Protein 7SUO (pdb70)

Sequence (293 aa):
MEKPSPLLVGREFVRQYYTLLNQAPDMMLHRRFYGKNSSYVHHGGLDSNGKPADAVYGQKEIHRKVMSQNFTNCHTKIRHVDAHATLNDGVVVQVMGLLSNNNQALRRFMQTFVLAPEGSVANKFYVHNDIFRYQDEVFVMEKPSPLLVGREFVRQYYTLLNQAPDMLHRFYGKNSSYVHHGGLDSNGKPADDAVYGQKEIHRKVMSQNFTNNCHTKIRRHHVDAHATLNDGVVVQVMGLLSSNNNQALRRFMQTFVLAPEGSVANKFYVHNDIFRYQDEVFPRITFGGPSAPRRITFGGPSD

Foldseek 3Di:
DDADAQVVLQVVCVVVQVVCLQPPLLCNLVQAAQQAKDDAWDQDDPGATDGIDGGSVVVSVVSVVVVAYNKDWDWDDWDWHQDPQRKIKIWTWTWIDGPPDDTFTKIKIWIWHAPPPDPPDTGTRYIDMHGCVSPD/DDDADAFVVVFVVCVVVQVVCLQPPLLCNLVQAAQQAKADAWDADDVGATDGIDGGSVVVSVVSVVVPAYNKDKAWDDKDWHADPPRKIKMKTWTWIDGPPDDTFTKIKIWIWDAPPPDPNDIGTRYIDMHTPVRPD/DDDDDDDPD/DDDDDDDDPPD

InterPro domains:
  IPR000504 RNA recognition motif domain [PF00076] (342-396)
  IPR000504 RNA recognition motif domain [PS50102] (340-415)
  IPR000504 RNA recognition motif domain [SM00360] (341-411)
  IPR002075 Nuclear transport factor 2 domain [PF02136] (11-133)
  IPR012677 Nucleotide-binding alpha-beta plait domain superfamily [G3DSA:3.30.70.330] (318-453)
  IPR018222 Nuclear transport factor 2, eukaryote [PS50177] (11-133)
  IPR018222 Nuclear transport factor 2, eukaryote [cd00780] (7-135)
  IPR032710 NTF2-like domain superfamily [SSF54427] (4-133)
  IPR034374 G3BP1, RNA recognition motif [cd12463] (337-416)
  IPR035979 RNA-binding domain superfamily [SSF54928] (336-443)
  IPR039539 Ras GTPase-activating protein-binding protein [PTHR10693] (8-444)

Solvent-accessible surface area: 13602 Å² total

Radius of gyration: 18.54 Å; Cα contacts (8 Å, |Δi|>4): 681; chains: 4; bounding box: 50×45×49 Å

Structure (mmCIF, N/CA/C/O backbone):
data_7SUO
#
_entry.id   7SUO
#
_cell.length_a   42.704
_cell.length_b   51.140
_cell.length_c   153.088
_cell.angle_alpha   90.00
_cell.angle_beta   90.00
_cell.angle_gamma   90.00
#
_symmetry.space_group_name_H-M   'P 21 21 21'
#
loop_
_entity.id
_entity.type
_entity.pdbx_description
1 polymer 'Ras GTPase-activating protein-binding protein 1'
2 polymer Nucleoprotein
3 water water
#
loop_
_atom_site.group_PDB
_atom_site.id
_atom_site.type_symbol
_atom_site.label_atom_id
_atom_site.label_alt_id
_atom_site.label_comp_id
_atom_site.label_asym_id
_atom_site.label_entity_id
_atom_site.label_seq_id
_atom_site.pdbx_PDB_ins_code
_atom_site.Cartn_x
_atom_site.Cartn_y
_atom_site.Cartn_z
_atom_site.occupancy
_atom_site.B_iso_or_equiv
_atom_site.auth_seq_id
_atom_site.auth_comp_id
_atom_site.auth_asym_id
_atom_site.auth_atom_id
_atom_site.pdbx_PDB_model_num
ATOM 1 N N . MET A 1 2 ? 6.031 -9.198 -6.708 1.00 96.21 3 MET A N 1
ATOM 2 C CA . MET A 1 2 ? 5.708 -10.569 -7.090 1.00 99.29 3 MET A CA 1
ATOM 3 C C . MET A 1 2 ? 5.745 -10.737 -8.608 1.00 99.04 3 MET A C 1
ATOM 4 O O . MET A 1 2 ? 6.795 -11.016 -9.189 1.00 97.34 3 MET A O 1
ATOM 6 N N . GLU A 1 3 ? 4.591 -10.572 -9.243 1.00 98.09 4 GLU A N 1
ATOM 7 C CA . GLU A 1 3 ? 4.461 -10.631 -10.693 1.00 96.17 4 GLU A CA 1
ATOM 8 C C . GLU A 1 3 ? 3.907 -9.297 -11.196 1.00 86.42 4 GLU A C 1
ATOM 9 O O . GLU A 1 3 ? 3.899 -8.291 -10.479 1.00 79.78 4 GLU A O 1
ATOM 11 N N . LYS A 1 4 ? 3.443 -9.295 -12.438 1.00 72.36 5 LYS A N 1
ATOM 12 C CA . LYS A 1 4 ? 2.876 -8.079 -13.010 1.00 75.04 5 LYS A CA 1
ATOM 13 C C . LYS A 1 4 ? 1.432 -7.921 -12.541 1.00 58.73 5 LY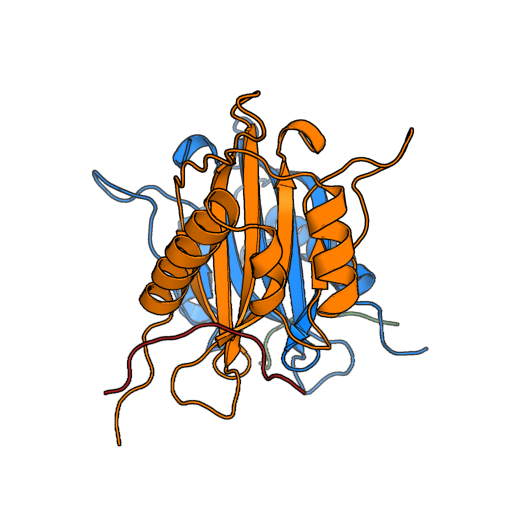S A C 1
ATOM 14 O O . LYS A 1 4 ? 0.649 -8.873 -12.635 1.00 56.77 5 LYS A O 1
ATOM 20 N N . PRO A 1 5 ? 1.050 -6.756 -12.024 1.00 57.50 6 PRO A N 1
ATOM 21 C CA . PRO A 1 5 ? -0.297 -6.606 -11.461 1.00 51.13 6 PRO A CA 1
ATOM 22 C C . PRO A 1 5 ? -1.379 -6.653 -12.528 1.00 46.50 6 PRO A C 1
ATOM 23 O O . PRO A 1 5 ? -1.197 -6.202 -13.662 1.00 48.88 6 PRO A O 1
ATOM 27 N N . SER A 1 6 ? -2.522 -7.204 -12.138 1.00 40.62 7 SER A N 1
ATOM 28 C CA . SER A 1 6 ? -3.664 -7.265 -13.030 1.00 38.49 7 SER A CA 1
ATOM 29 C C . SER A 1 6 ? -4.171 -5.858 -13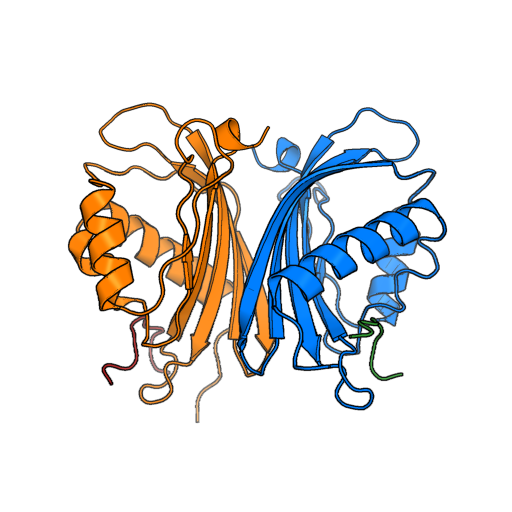.342 1.00 39.66 7 SER A C 1
ATOM 30 O O . SER A 1 6 ? -4.042 -4.945 -12.519 1.00 34.07 7 SER A O 1
ATOM 33 N N . PRO A 1 7 ? -4.746 -5.654 -14.528 1.00 42.47 8 PRO A N 1
ATOM 34 C CA . PRO A 1 7 ? -5.393 -4.364 -14.810 1.00 31.37 8 PRO A CA 1
ATOM 35 C C . PRO A 1 7 ? -6.447 -3.990 -13.782 1.00 31.26 8 PRO A C 1
ATOM 36 O O . PRO A 1 7 ? -6.614 -2.800 -13.477 1.00 27.60 8 PRO A O 1
ATOM 40 N N . LEU A 1 8 ? -7.154 -4.974 -13.220 1.00 29.72 9 LEU A N 1
ATOM 41 C CA . LEU A 1 8 ? -8.182 -4.662 -12.232 1.00 34.98 9 LEU A CA 1
ATOM 42 C C . LEU A 1 8 ? -7.565 -4.145 -10.941 1.00 29.75 9 LEU A C 1
ATOM 43 O O . LEU A 1 8 ? -8.075 -3.192 -10.341 1.00 32.08 9 LEU A O 1
ATOM 48 N N . LEU A 1 9 ? -6.470 -4.763 -10.495 1.00 30.61 10 LEU A N 1
ATOM 49 C CA . LEU A 1 9 ? -5.775 -4.278 -9.308 1.00 31.25 10 LEU A CA 1
ATOM 50 C C . LEU A 1 9 ? -5.293 -2.844 -9.503 1.00 31.37 10 LEU A C 1
ATOM 51 O O . LEU A 1 9 ? -5.480 -1.986 -8.628 1.00 34.41 10 LEU A O 1
ATOM 56 N N . VAL A 1 10 ? -4.679 -2.566 -10.658 1.00 30.15 11 VAL A N 1
ATOM 57 C CA . VAL A 1 10 ? -4.207 -1.216 -10.957 1.00 29.36 11 VAL A CA 1
ATOM 58 C C . VAL A 1 10 ? -5.367 -0.231 -10.941 1.00 28.71 11 VAL A C 1
ATOM 59 O O . VAL A 1 10 ? -5.284 0.844 -10.333 1.00 32.12 11 VAL A O 1
ATOM 63 N N . GLY A 1 11 ? -6.473 -0.591 -11.597 1.00 25.56 12 GLY A N 1
ATOM 64 C CA . GLY A 1 11 ? -7.608 0.312 -11.658 1.00 25.91 12 GLY A CA 1
ATOM 65 C C . GLY A 1 11 ? -8.223 0.585 -10.298 1.00 26.80 12 GLY A C 1
ATOM 66 O O . GLY A 1 11 ? -8.548 1.729 -9.974 1.00 24.80 12 GLY A O 1
ATOM 67 N N . ARG A 1 12 ? -8.390 -0.460 -9.483 1.00 24.68 13 ARG A N 1
ATOM 68 C CA . ARG A 1 12 ? -8.995 -0.281 -8.164 1.00 32.01 13 ARG A CA 1
ATOM 69 C C . ARG A 1 12 ? -8.104 0.570 -7.266 1.00 29.90 13 ARG A C 1
ATOM 70 O O . ARG A 1 12 ? -8.578 1.506 -6.601 1.00 27.13 13 ARG A O 1
ATOM 78 N N . GLU A 1 13 ? -6.802 0.265 -7.243 1.00 31.80 14 GLU A N 1
ATOM 79 C CA . GLU A 1 13 ? -5.880 1.061 -6.444 1.00 32.69 14 GLU A CA 1
ATOM 80 C C . GLU A 1 13 ? -5.860 2.509 -6.914 1.00 33.85 14 GLU A C 1
ATOM 81 O O . GLU A 1 13 ? -5.805 3.439 -6.093 1.00 32.51 14 GLU A O 1
ATOM 87 N N . PHE A 1 14 ? -5.940 2.725 -8.231 1.00 29.11 15 PHE A N 1
ATOM 88 C CA . PHE A 1 14 ? -5.967 4.093 -8.725 1.00 28.35 15 PHE A CA 1
ATOM 89 C C . PHE A 1 14 ? -7.233 4.814 -8.292 1.00 26.35 15 PHE A C 1
ATOM 90 O O . PHE A 1 14 ? -7.179 5.986 -7.921 1.00 25.58 15 PHE A O 1
ATOM 98 N N . VAL A 1 15 ? -8.387 4.158 -8.396 1.00 25.59 16 VAL A N 1
ATOM 99 C CA . VAL A 1 15 ? -9.630 4.822 -8.021 1.00 25.62 16 VAL A CA 1
ATOM 100 C C . VAL A 1 15 ? -9.568 5.244 -6.562 1.00 26.49 16 VAL A C 1
ATOM 101 O O . VAL A 1 15 ? -9.902 6.388 -6.208 1.00 25.47 16 VAL A O 1
ATOM 105 N N . ARG A 1 16 ? -9.083 4.344 -5.700 1.00 27.34 17 ARG A N 1
ATOM 106 C CA . ARG A 1 16 ? -8.958 4.686 -4.288 1.00 25.41 17 ARG A CA 1
ATOM 107 C C . ARG A 1 16 ? -8.040 5.892 -4.094 1.00 35.18 17 ARG A C 1
ATOM 108 O O . ARG A 1 16 ? -8.430 6.884 -3.462 1.00 32.35 17 ARG A O 1
ATOM 116 N N . GLN A 1 17 ? -6.826 5.840 -4.657 1.00 29.76 18 GLN A N 1
ATOM 117 C CA . GLN A 1 17 ? -5.878 6.936 -4.447 1.00 27.17 18 GLN A CA 1
ATOM 118 C C . GLN A 1 17 ? -6.394 8.242 -5.037 1.00 25.38 18 GLN A C 1
ATOM 119 O O . GLN A 1 17 ? -6.265 9.309 -4.423 1.00 26.26 18 GLN A O 1
ATOM 125 N N . TYR A 1 18 ? -7.007 8.171 -6.220 1.00 24.27 19 TYR A N 1
ATOM 126 C CA . TYR A 1 18 ? -7.451 9.366 -6.923 1.00 25.84 19 TYR A CA 1
ATOM 127 C C . TYR A 1 18 ? -8.548 10.080 -6.150 1.00 25.49 19 TYR A C 1
ATOM 128 O O . TYR A 1 18 ? -8.457 11.288 -5.898 1.00 33.44 19 TYR A O 1
ATOM 137 N N . TYR A 1 19 ? -9.597 9.359 -5.757 1.00 23.75 20 TYR A N 1
ATOM 138 C CA . TYR A 1 19 ? -10.676 10.070 -5.081 1.00 28.39 20 TYR A CA 1
ATOM 139 C C . TYR A 1 19 ? -10.316 10.427 -3.645 1.00 27.53 20 TYR A C 1
ATOM 140 O O . TYR A 1 19 ? -10.780 11.462 -3.140 1.00 31.73 20 TYR A O 1
ATOM 149 N N . THR A 1 20 ? -9.453 9.638 -2.991 1.00 25.81 21 THR A N 1
ATOM 150 C CA . THR A 1 20 ? -8.946 10.051 -1.688 1.00 30.12 21 THR A CA 1
ATOM 151 C C . THR A 1 20 ? -8.187 11.367 -1.794 1.00 30.91 21 THR A C 1
ATOM 152 O O . THR A 1 20 ? -8.379 12.269 -0.970 1.00 34.48 21 THR A O 1
ATOM 156 N N . LEU A 1 21 ? -7.337 11.509 -2.814 1.00 28.41 22 LEU A N 1
ATOM 157 C CA . LEU A 1 21 ? -6.582 12.750 -2.955 1.00 34.83 22 LEU A CA 1
ATOM 158 C C . LEU A 1 21 ? -7.490 13.905 -3.356 1.00 31.13 22 LEU A C 1
ATOM 159 O O . LEU A 1 21 ? -7.289 15.042 -2.915 1.00 30.66 22 LEU A O 1
ATOM 164 N N . LEU A 1 22 ? -8.490 13.636 -4.196 1.00 30.54 23 LEU A N 1
ATOM 165 C CA . LEU A 1 22 ? -9.446 14.678 -4.544 1.00 31.30 23 LEU A CA 1
ATOM 166 C C . LEU A 1 22 ? -10.168 15.192 -3.307 1.00 35.06 23 LEU A C 1
ATOM 167 O O . LEU A 1 22 ? -10.466 16.389 -3.211 1.00 32.66 23 LEU A O 1
ATOM 172 N N . ASN A 1 23 ? -10.442 14.308 -2.345 1.00 32.71 24 ASN A N 1
ATOM 173 C CA . ASN A 1 23 ? -11.029 14.763 -1.089 1.00 30.74 24 ASN A CA 1
ATOM 174 C C . ASN A 1 23 ? -10.015 15.536 -0.249 1.00 34.78 24 ASN A C 1
ATOM 175 O O . ASN A 1 23 ? -10.291 16.655 0.193 1.00 38.89 24 ASN A O 1
ATOM 180 N N . GLN A 1 24 ? -8.824 14.969 -0.037 1.00 33.57 25 GLN A N 1
ATOM 181 C CA . GLN A 1 24 ? -7.928 15.503 0.989 1.00 35.09 25 GLN A CA 1
ATOM 182 C C . GLN A 1 24 ? -7.087 16.676 0.496 1.00 36.35 25 GLN A C 1
ATOM 183 O O . GLN A 1 24 ? -6.822 17.608 1.261 1.00 38.75 25 GLN A O 1
ATOM 189 N N . ALA A 1 25 ? -6.632 16.650 -0.754 1.00 41.16 26 ALA A N 1
ATOM 190 C CA . ALA A 1 25 ? -5.738 17.688 -1.272 1.00 41.50 26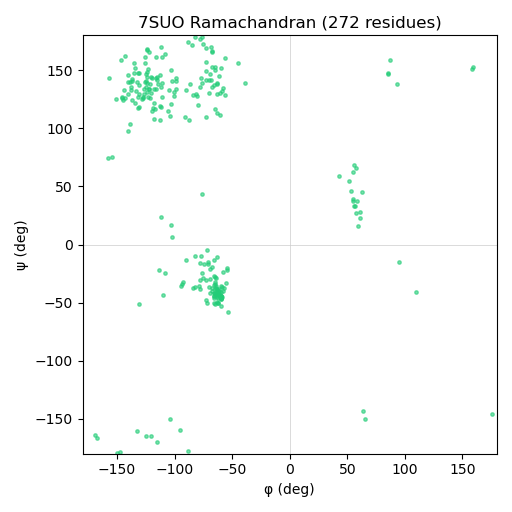 ALA A CA 1
ATOM 191 C C . ALA A 1 25 ? -5.817 17.744 -2.788 1.00 45.89 26 ALA A C 1
ATOM 192 O O . ALA A 1 25 ? -4.901 17.307 -3.496 1.00 39.44 26 ALA A O 1
ATOM 194 N N . PRO A 1 26 ? -6.908 18.301 -3.329 1.00 34.87 27 PRO A N 1
ATOM 195 C CA . PRO A 1 26 ? -6.995 18.469 -4.789 1.00 34.33 27 PRO A CA 1
ATOM 196 C C . PRO A 1 26 ? -5.862 19.300 -5.362 1.00 37.00 27 PRO A C 1
ATOM 197 O O . PRO A 1 26 ? -5.538 19.147 -6.547 1.00 39.42 27 PRO A O 1
ATOM 201 N N . ASP A 1 27 ? -5.236 20.158 -4.549 1.00 38.66 28 ASP A N 1
ATOM 202 C CA . ASP A 1 27 ? -4.074 20.924 -4.988 1.00 41.17 28 ASP A CA 1
ATOM 203 C C . ASP A 1 27 ? -2.915 20.032 -5.410 1.00 43.25 28 ASP A C 1
ATOM 204 O O . ASP A 1 27 ? -2.042 20.484 -6.158 1.00 47.98 28 ASP A O 1
ATOM 209 N N A MET A 1 28 ? -2.886 18.784 -4.939 0.40 46.71 29 MET A N 1
ATOM 210 N N B MET A 1 28 ? -2.880 18.783 -4.957 0.60 46.70 29 MET A N 1
ATOM 211 C CA A MET A 1 28 ? -1.873 17.806 -5.311 0.40 48.80 29 MET A CA 1
ATOM 212 C CA B MET A 1 28 ? -1.845 17.845 -5.365 0.60 48.88 29 MET A CA 1
ATOM 213 C C A MET A 1 28 ? -2.290 16.935 -6.490 0.40 46.01 29 MET A C 1
ATOM 214 C C B MET A 1 28 ? -2.289 16.928 -6.497 0.60 46.18 29 MET A C 1
ATOM 215 O O A MET A 1 28 ? -1.453 16.189 -7.014 0.40 49.03 29 MET A O 1
ATOM 216 O O B MET A 1 28 ? -1.474 16.147 -7.001 0.60 49.13 29 MET A O 1
ATOM 225 N N . LEU A 1 29 ? -3.552 17.019 -6.923 1.00 46.19 30 LEU A N 1
ATOM 226 C CA . LEU A 1 29 ? -4.068 16.086 -7.925 1.00 40.81 30 LEU A CA 1
ATOM 227 C C . LEU A 1 29 ? -3.309 16.181 -9.244 1.00 43.59 30 LEU A C 1
ATOM 228 O O . LEU A 1 29 ? -3.137 15.169 -9.936 1.00 38.64 30 LEU A O 1
ATOM 233 N N . HIS A 1 30 ? -2.817 17.374 -9.589 1.00 48.70 31 HIS A N 1
ATOM 234 C CA . HIS A 1 30 ? -2.031 17.550 -10.806 1.00 46.96 31 HIS A CA 1
ATOM 235 C C . HIS A 1 30 ? -0.841 16.606 -10.875 1.00 46.08 31 HIS A C 1
ATOM 236 O O . HIS A 1 30 ? -0.321 16.363 -11.968 1.00 46.76 31 HIS A O 1
ATOM 243 N N . ARG A 1 31 ? -0.399 16.068 -9.735 1.00 49.42 32 ARG A N 1
ATOM 244 C CA A ARG A 1 31 ? 0.722 15.131 -9.713 0.46 49.78 32 ARG A CA 1
ATOM 245 C CA B ARG A 1 31 ? 0.746 15.169 -9.776 0.54 49.80 32 ARG A CA 1
ATOM 246 C C . ARG A 1 31 ? 0.457 13.902 -10.575 1.00 42.23 32 ARG A C 1
ATOM 247 O O . ARG A 1 31 ? 1.400 13.255 -11.042 1.00 40.53 32 ARG A O 1
ATOM 262 N N . PHE A 1 32 ? -0.817 13.553 -10.781 1.00 38.26 33 PHE A N 1
ATOM 263 C CA . PHE A 1 32 ? -1.142 12.318 -11.490 1.00 33.49 33 PHE A CA 1
ATOM 264 C C . PHE A 1 32 ? -0.823 12.373 -12.981 1.00 34.61 33 PHE A C 1
ATOM 265 O O . PHE A 1 32 ? -0.761 11.320 -13.622 1.00 34.19 33 PHE A O 1
ATOM 273 N N . TYR A 1 33 ? -0.621 13.557 -13.548 1.00 36.55 34 TYR A N 1
ATOM 274 C CA . TYR A 1 33 ? -0.670 13.739 -14.992 1.00 37.26 34 TYR A CA 1
ATOM 275 C C . TYR A 1 33 ? 0.708 14.056 -15.561 1.00 47.88 34 TYR A C 1
ATOM 276 O O . TYR A 1 33 ? 1.673 14.316 -14.835 1.00 43.71 34 TYR A O 1
ATOM 285 N N . GLY A 1 34 ? 0.783 14.024 -16.892 1.00 47.41 35 GLY A N 1
ATOM 286 C CA . GLY A 1 34 ? 2.006 14.315 -17.615 1.00 46.28 35 GLY A CA 1
ATOM 287 C C . GLY A 1 34 ? 1.823 15.422 -18.633 1.00 54.73 35 GLY A C 1
ATOM 288 O O . GLY A 1 34 ? 0.819 16.141 -18.600 1.00 55.51 35 GLY A O 1
ATOM 289 N N . LYS A 1 35 ? 2.782 15.561 -19.554 1.00 57.07 36 LYS A N 1
ATOM 290 C CA . LYS A 1 35 ? 2.758 16.682 -20.490 1.00 54.93 36 LYS A CA 1
ATOM 291 C C . LYS A 1 35 ? 1.674 16.525 -21.552 1.00 53.49 36 LYS A C 1
ATOM 292 O O . LYS A 1 35 ? 1.137 17.529 -22.033 1.00 59.90 36 LYS A O 1
ATOM 294 N N . ASN A 1 36 ? 1.336 15.290 -21.928 1.00 54.01 37 ASN A N 1
ATOM 295 C CA . ASN A 1 36 ? 0.344 15.025 -22.964 1.00 50.46 37 ASN A CA 1
ATOM 296 C C . ASN A 1 36 ? -1.006 14.583 -22.401 1.00 54.84 37 ASN A C 1
ATOM 297 O O . ASN A 1 36 ? -1.827 14.035 -23.144 1.00 59.38 37 ASN A O 1
ATOM 302 N N . SER A 1 37 ? -1.257 14.805 -21.114 1.00 47.73 38 SER A N 1
ATOM 303 C CA . SER A 1 37 ? -2.484 14.322 -20.496 1.00 44.71 38 SER A CA 1
ATOM 304 C C . SER A 1 37 ? -3.668 15.218 -20.841 1.00 53.06 38 SER A C 1
ATOM 305 O O . SER A 1 37 ? -3.573 16.448 -20.799 1.00 59.40 38 SER A O 1
ATOM 308 N N . SER A 1 38 ? -4.790 14.587 -21.179 1.00 43.02 39 SER A N 1
ATOM 309 C CA . SER A 1 38 ? -6.047 15.275 -21.440 1.00 42.99 39 SER A CA 1
ATOM 310 C C . SER A 1 38 ? -6.935 15.213 -20.203 1.00 39.40 39 SER A C 1
ATOM 311 O O . SER A 1 38 ? -6.998 14.184 -19.525 1.00 32.63 39 SER A O 1
ATOM 314 N N . TYR A 1 39 ? -7.632 16.314 -19.925 1.00 41.01 40 TYR A N 1
ATOM 315 C CA . TYR A 1 39 ? -8.455 16.435 -18.727 1.00 42.33 40 TYR A CA 1
ATOM 316 C C . TYR A 1 39 ? -9.721 17.219 -19.035 1.00 43.48 40 TYR A C 1
ATOM 317 O O . TYR A 1 39 ? -9.647 18.346 -19.531 1.00 50.75 40 TYR A O 1
ATOM 326 N N . VAL A 1 40 ? -10.874 16.631 -18.720 1.00 40.13 41 VAL A N 1
ATOM 327 C CA . VAL A 1 40 ? -12.151 17.338 -18.719 1.00 41.02 41 VAL A CA 1
ATOM 328 C C . VAL A 1 40 ? -12.983 16.788 -17.570 1.00 45.83 41 VAL A C 1
ATOM 329 O O . VAL A 1 40 ? -13.067 15.570 -17.395 1.00 47.06 41 VAL A O 1
ATOM 333 N N . HIS A 1 41 ? -13.589 17.680 -16.774 1.00 44.63 42 HIS A N 1
ATOM 334 C CA A HIS A 1 41 ? -14.370 17.292 -15.596 0.60 44.12 42 HIS A CA 1
ATOM 335 C CA B HIS A 1 41 ? -14.376 17.283 -15.606 0.40 44.21 42 HIS A CA 1
ATOM 336 C C . HIS A 1 41 ? -15.739 17.977 -15.662 1.00 50.14 42 HIS A C 1
ATOM 337 O O . HIS A 1 41 ? -16.022 18.914 -14.910 1.00 48.35 42 HIS A O 1
ATOM 350 N N . GLY A 1 42 ? -16.592 17.499 -16.567 1.00 50.83 43 GLY A N 1
ATOM 351 C CA . GLY A 1 42 ? -17.938 18.025 -16.678 1.00 56.82 43 GLY A CA 1
ATOM 352 C C . GLY A 1 42 ? -17.959 19.475 -17.129 1.00 63.61 43 GLY A C 1
ATOM 353 O O . GLY A 1 42 ? -17.084 19.947 -17.863 1.00 75.12 43 GLY A O 1
ATOM 354 N N . GLY A 1 43 ? -18.986 20.192 -16.680 1.00 61.40 44 GLY A N 1
ATOM 355 C CA . GLY A 1 43 ? -19.127 21.597 -16.997 1.00 64.50 44 GLY A CA 1
ATOM 356 C C . GLY A 1 43 ? -19.972 21.856 -18.226 1.00 71.34 44 GLY A C 1
ATOM 357 O O . GLY A 1 43 ? -19.851 21.155 -19.234 1.00 69.35 44 GLY A O 1
ATOM 358 N N . LEU A 1 44 ? -20.835 22.863 -18.150 1.00 72.91 45 LEU A N 1
ATOM 359 C CA . LEU A 1 44 ? -21.686 23.269 -19.260 1.00 86.40 45 LEU A CA 1
ATOM 360 C C . LEU A 1 44 ? -21.240 24.651 -19.718 1.00 91.35 45 LEU A C 1
ATOM 361 O O . LEU A 1 44 ? -21.278 25.606 -18.936 1.00 92.90 45 LEU A O 1
ATOM 366 N N . ASP A 1 45 ? -20.812 24.755 -20.976 1.00 101.78 46 ASP A N 1
ATOM 367 C CA . ASP A 1 45 ? -20.301 26.023 -21.473 1.00 117.05 46 ASP A CA 1
ATOM 368 C C . ASP A 1 45 ? -21.424 27.057 -21.565 1.00 122.80 46 ASP A C 1
ATOM 369 O O . ASP A 1 45 ? -22.615 26.738 -21.492 1.00 124.25 46 ASP A O 1
ATOM 374 N N . SER A 1 46 ? -21.023 28.318 -21.731 1.00 124.25 47 SER A N 1
ATOM 375 C CA . SER A 1 46 ? -21.963 29.432 -21.761 1.00 127.82 47 SER A CA 1
ATOM 376 C C . SER A 1 46 ? -22.966 29.283 -22.898 1.00 132.12 47 SER A C 1
ATOM 377 O O . SER A 1 46 ? -22.599 29.381 -24.074 1.00 141.04 47 SER A O 1
ATOM 378 N N . ASN A 1 47 ? -24.232 29.040 -22.549 1.00 130.35 48 ASN A N 1
ATOM 379 C CA . ASN A 1 47 ? -25.325 28.908 -23.513 1.00 130.70 48 ASN A CA 1
ATOM 380 C C . ASN A 1 47 ? -25.010 27.843 -24.566 1.00 131.28 48 ASN A C 1
ATOM 381 O O . ASN A 1 47 ? -24.915 28.119 -25.764 1.00 139.13 48 ASN A O 1
ATOM 383 N N . GLY A 1 48 ? -24.847 26.607 -24.096 1.00 124.34 49 GLY A N 1
ATOM 384 C CA . GLY A 1 48 ? -24.559 25.521 -25.010 1.00 123.84 49 GLY A CA 1
ATOM 385 C C . GLY A 1 48 ? -24.286 24.167 -24.383 1.00 124.05 49 GLY A C 1
ATOM 386 O O . GLY A 1 48 ? -24.859 23.815 -23.347 1.00 111.00 49 GLY A O 1
ATOM 387 N N . LYS A 1 49 ? -23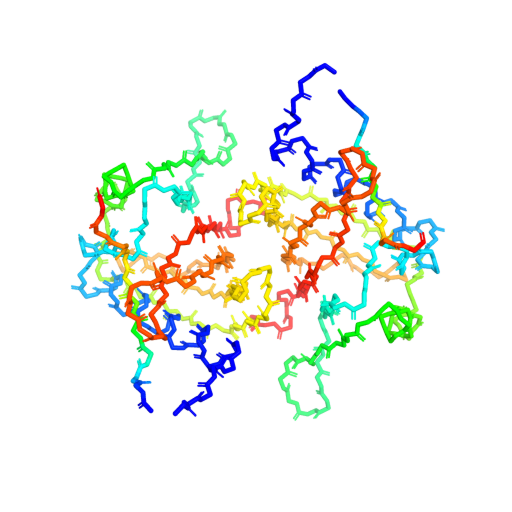.389 23.408 -25.021 1.00 119.48 50 LYS A N 1
ATOM 388 C CA . LYS A 1 49 ? -23.095 22.002 -24.761 1.00 107.79 50 LYS A CA 1
ATOM 389 C C . LYS A 1 49 ? -22.134 21.824 -23.586 1.00 105.58 50 LYS A C 1
ATOM 390 O O . LYS A 1 49 ? -21.707 22.819 -22.985 1.00 101.33 50 LYS A O 1
ATOM 392 N N . PRO A 1 50 ? -21.799 20.587 -23.203 1.00 100.80 51 PRO A N 1
ATOM 393 C CA . PRO A 1 50 ? -20.724 20.386 -22.222 1.00 106.61 51 PRO A CA 1
ATOM 394 C C . PRO A 1 50 ? -19.409 21.022 -22.659 1.00 106.60 51 PRO A C 1
ATOM 395 O O . PRO A 1 50 ? -19.176 21.298 -23.838 1.00 103.26 51 PRO A O 1
ATOM 399 N N . ALA A 1 51 ? -18.533 21.238 -21.677 1.00 94.97 52 ALA A N 1
ATOM 400 C CA . ALA A 1 51 ? -17.314 22.014 -21.867 1.00 94.74 52 ALA A CA 1
ATOM 401 C C . ALA A 1 51 ? -16.236 21.190 -22.573 1.00 93.34 52 ALA A C 1
ATOM 402 O O . ALA A 1 51 ? -16.404 20.001 -22.859 1.00 91.79 52 ALA A O 1
ATOM 404 N N . ASP A 1 52 ? -15.102 21.836 -22.849 1.00 92.51 53 ASP A N 1
ATOM 405 C CA . ASP A 1 52 ? -13.999 21.220 -23.575 1.00 94.95 53 ASP A CA 1
ATOM 406 C C . ASP A 1 52 ? -12.976 20.665 -22.579 1.00 82.45 53 ASP A C 1
ATOM 407 O O . ASP A 1 52 ? -13.295 20.436 -21.409 1.00 80.10 53 ASP A O 1
ATOM 412 N N . ALA A 1 53 ? -11.738 20.444 -23.023 1.00 79.09 54 ALA A N 1
ATOM 413 C CA . ALA A 1 53 ? -10.719 19.798 -22.207 1.00 68.94 54 ALA A CA 1
ATOM 414 C C . ALA A 1 53 ? -9.396 20.546 -22.308 1.00 67.01 54 ALA A C 1
ATOM 415 O O . ALA A 1 53 ? -9.126 21.250 -23.285 1.00 72.38 54 ALA A O 1
ATOM 417 N N . VAL A 1 54 ? -8.564 20.375 -21.278 1.00 62.47 55 VAL A N 1
ATOM 418 C CA . VAL A 1 54 ? -7.264 21.026 -21.187 1.00 63.40 55 VAL A CA 1
ATOM 419 C C . VAL A 1 54 ? -6.172 19.964 -21.203 1.00 61.99 55 VAL A C 1
ATOM 420 O O . VAL A 1 54 ? -6.410 18.784 -20.936 1.00 59.24 55 VAL A O 1
ATOM 424 N N . TYR A 1 55 ? -4.953 20.404 -21.515 1.00 68.80 56 TYR A N 1
ATOM 425 C CA . TYR A 1 55 ? -3.828 19.507 -21.734 1.00 72.12 56 TYR A CA 1
ATOM 426 C C . TYR A 1 55 ? -2.610 19.988 -20.961 1.00 64.50 56 TYR A C 1
ATOM 427 O O . TYR A 1 55 ? -2.406 21.190 -20.770 1.00 66.71 56 TYR A O 1
ATOM 436 N N . GLY A 1 56 ? -1.796 19.030 -20.525 1.00 62.50 57 GLY A N 1
ATOM 437 C CA . GLY A 1 56 ? -0.587 19.351 -19.794 1.00 63.34 57 GLY A CA 1
ATOM 438 C C . GLY A 1 56 ? -0.824 19.535 -18.311 1.00 62.78 57 GLY A C 1
ATOM 439 O O . GLY A 1 56 ? -1.881 20.016 -17.897 1.00 56.59 57 GLY A O 1
ATOM 440 N N . GLN A 1 57 ? 0.172 19.174 -17.500 1.00 68.12 58 GLN A N 1
ATOM 441 C CA . GLN A 1 57 ? -0.013 19.172 -16.053 1.00 53.85 58 GLN A CA 1
ATOM 442 C C . GLN A 1 57 ? -0.279 20.573 -15.510 1.00 64.92 58 GLN A C 1
ATOM 443 O O . GLN A 1 57 ? -1.087 20.743 -14.591 1.00 58.98 58 GLN A O 1
ATOM 449 N N . LYS A 1 58 ? 0.381 21.593 -16.064 1.00 61.79 59 LYS A N 1
ATOM 450 C CA . LYS A 1 58 ? 0.192 22.948 -15.549 1.00 64.65 59 LYS A CA 1
ATOM 451 C C . LYS A 1 58 ? -1.231 23.444 -15.799 1.00 62.92 59 LYS A C 1
ATOM 452 O O . LYS A 1 58 ? -1.903 23.933 -14.880 1.00 66.69 59 LYS A O 1
ATOM 454 N N . GLU A 1 59 ? -1.710 23.323 -17.040 1.00 65.42 60 GLU A N 1
ATOM 455 C CA . GLU A 1 59 ? -3.075 23.742 -17.343 1.00 68.92 60 GLU A CA 1
ATOM 456 C C . GLU A 1 59 ? -4.099 22.882 -16.613 1.00 65.17 60 GLU A C 1
ATOM 457 O O . GLU A 1 59 ? -5.157 23.384 -16.210 1.00 64.34 60 GLU A O 1
ATOM 463 N N . ILE A 1 60 ? -3.804 21.593 -16.432 1.00 52.65 61 ILE A N 1
ATOM 464 C CA . ILE A 1 60 ? -4.690 20.729 -15.658 1.00 52.13 61 ILE A CA 1
ATOM 465 C C . ILE A 1 60 ? -4.776 21.219 -14.218 1.00 52.13 61 ILE A C 1
ATOM 466 O O . ILE A 1 60 ? -5.858 21.253 -13.619 1.00 45.34 61 ILE A O 1
ATOM 471 N N . HIS A 1 61 ? -3.639 21.611 -13.641 1.00 56.58 62 HIS A N 1
ATOM 472 C CA . HIS A 1 61 ? -3.648 22.163 -12.293 1.00 55.01 62 HIS A CA 1
ATOM 473 C C . HIS A 1 61 ? -4.479 23.434 -12.237 1.00 58.88 62 HIS A C 1
ATOM 474 O O . HIS A 1 61 ? -5.236 23.647 -11.282 1.00 52.01 62 HIS A O 1
ATOM 481 N N . ARG A 1 62 ? -4.350 24.288 -13.256 1.00 54.23 63 ARG A N 1
ATOM 482 C CA . ARG A 1 62 ? -5.152 25.509 -13.304 1.00 51.92 63 ARG A CA 1
ATOM 483 C C . ARG A 1 62 ? -6.644 25.192 -13.333 1.00 54.65 63 ARG A C 1
ATOM 484 O O . ARG A 1 62 ? -7.438 25.831 -12.632 1.00 57.99 63 ARG A O 1
ATOM 492 N N . LYS A 1 63 ? -7.043 24.203 -14.136 1.00 58.55 64 LYS A N 1
ATOM 493 C CA . LYS A 1 63 ? -8.453 23.821 -14.208 1.00 55.61 64 LYS A CA 1
ATOM 494 C C . LYS A 1 63 ? -8.949 23.287 -12.866 1.00 49.55 64 LYS A C 1
ATOM 495 O O . LYS A 1 63 ? -10.002 23.706 -12.364 1.00 49.03 64 LYS A O 1
ATOM 501 N N . VAL A 1 64 ? -8.196 22.353 -12.274 1.00 40.94 65 VAL A N 1
ATOM 502 C CA . VAL A 1 64 ? -8.573 21.786 -10.981 1.00 46.03 65 VAL A CA 1
ATOM 503 C C . VAL A 1 64 ? -8.698 22.884 -9.933 1.00 49.33 65 VAL A C 1
ATOM 504 O O . VAL A 1 64 ? -9.618 22.869 -9.105 1.00 47.77 65 VAL A O 1
ATOM 508 N N . MET A 1 65 ? -7.785 23.858 -9.958 1.00 52.15 66 MET A N 1
ATOM 509 C CA . MET A 1 65 ? -7.866 24.976 -9.023 1.00 51.35 66 MET A CA 1
ATOM 510 C C . MET A 1 65 ? -9.112 25.812 -9.271 1.00 55.18 66 MET A C 1
ATOM 511 O O . MET A 1 65 ? -9.778 26.246 -8.323 1.00 58.21 66 MET A O 1
ATOM 516 N N . SER A 1 66 ? -9.440 26.054 -10.543 1.00 54.42 67 SER A N 1
ATOM 517 C CA . SER A 1 66 ? -10.625 26.834 -10.879 1.00 55.67 67 SER A CA 1
ATOM 518 C C . SER A 1 66 ? -11.917 26.114 -10.514 1.00 56.75 67 SER A C 1
ATOM 519 O O . SER A 1 66 ? -12.961 26.766 -10.395 1.00 55.34 67 SER A O 1
ATOM 522 N N . GLN A 1 67 ? -11.880 24.793 -10.335 1.00 49.74 68 GLN A N 1
ATOM 523 C CA . GLN A 1 67 ? -13.093 24.082 -9.948 1.00 42.12 68 GLN A CA 1
ATOM 524 C C . GLN A 1 67 ? -13.387 24.141 -8.453 1.00 45.99 68 GLN A C 1
ATOM 525 O O . GLN A 1 67 ? -14.481 23.734 -8.045 1.00 49.54 68 GLN A O 1
ATOM 531 N N . ASN A 1 68 ? -12.453 24.629 -7.638 1.00 46.89 69 ASN A N 1
ATOM 532 C CA . ASN A 1 68 ? -12.670 24.864 -6.208 1.00 53.53 69 ASN A CA 1
ATOM 533 C C . ASN A 1 68 ? -13.247 23.632 -5.510 1.00 45.34 69 ASN A C 1
ATOM 534 O O . ASN A 1 68 ? -14.288 23.683 -4.855 1.00 37.82 69 ASN A O 1
ATOM 539 N N . PHE A 1 69 ? -12.545 22.513 -5.660 1.00 42.53 70 PHE A N 1
ATOM 540 C CA . PHE A 1 69 ? -12.939 21.288 -4.978 1.00 40.66 70 PHE A CA 1
ATOM 541 C C . PHE A 1 69 ? -12.815 21.467 -3.472 1.00 45.35 70 PHE A C 1
ATOM 542 O O . PHE A 1 69 ? -11.716 21.677 -2.952 1.00 44.53 70 PHE A O 1
ATOM 550 N N . THR A 1 70 ? -13.945 21.390 -2.772 1.00 42.53 71 THR A N 1
ATOM 551 C CA . THR A 1 70 ? -14.001 21.643 -1.338 1.00 41.98 71 THR A CA 1
ATOM 552 C C . THR A 1 70 ? -14.773 20.519 -0.670 1.00 45.26 71 THR A C 1
ATOM 553 O O . THR A 1 70 ? -15.964 20.333 -0.946 1.00 40.00 71 THR A O 1
ATOM 557 N N . ASN A 1 71 ? -14.096 19.778 0.207 1.00 37.72 72 ASN A N 1
ATOM 558 C CA . ASN A 1 71 ? -14.708 18.678 0.953 1.00 42.63 72 ASN A CA 1
ATOM 559 C C . ASN A 1 71 ? -15.400 17.700 0.008 1.00 41.13 72 ASN A C 1
ATOM 560 O O . ASN A 1 71 ? -16.532 17.269 0.229 1.00 47.45 72 ASN A O 1
ATOM 565 N N . CYS A 1 72 ? -14.692 17.354 -1.060 1.00 41.76 73 CYS A N 1
ATOM 566 C CA . CYS A 1 72 ? -15.228 16.464 -2.075 1.00 41.17 73 CYS A CA 1
ATOM 567 C C . CYS A 1 72 ? -15.563 15.103 -1.480 1.00 45.78 73 CYS A C 1
ATOM 568 O O . CYS A 1 72 ? -14.748 14.501 -0.777 1.00 53.99 73 CYS A O 1
ATOM 571 N N . HIS A 1 73 ? -16.770 14.622 -1.762 1.00 38.55 74 HIS A N 1
ATOM 572 C CA . HIS A 1 73 ? -17.231 13.325 -1.293 1.00 34.19 74 HIS A CA 1
ATOM 573 C C . HIS A 1 73 ? -17.599 12.459 -2.486 1.00 35.64 74 HIS A C 1
ATOM 574 O O . HIS A 1 73 ? -18.230 12.928 -3.439 1.00 35.03 74 HIS A O 1
ATOM 581 N N . THR A 1 74 ? -17.211 11.192 -2.421 1.00 27.46 75 THR A N 1
ATOM 582 C CA . THR A 1 74 ? -17.370 10.280 -3.537 1.00 29.31 75 THR A CA 1
ATOM 583 C C . THR A 1 74 ? -17.953 8.974 -3.024 1.00 36.22 75 THR A C 1
ATOM 584 O O . THR A 1 74 ? -17.488 8.439 -2.014 1.00 37.99 75 THR A O 1
ATOM 588 N N . LYS A 1 75 ? -18.980 8.471 -3.701 1.00 28.56 76 LYS A N 1
ATOM 589 C CA . LYS A 1 75 ? -19.441 7.103 -3.500 1.00 30.64 76 LYS A CA 1
ATOM 590 C C . LYS A 1 75 ? -19.270 6.370 -4.823 1.00 32.77 76 LYS A C 1
ATOM 591 O O . LYS A 1 75 ? -20.001 6.635 -5.782 1.00 34.58 76 LYS A O 1
ATOM 597 N N . ILE A 1 76 ? -18.296 5.473 -4.884 1.00 32.91 77 ILE A N 1
ATOM 598 C CA . ILE A 1 76 ? -18.052 4.701 -6.096 1.00 25.63 77 ILE A CA 1
ATOM 599 C C . ILE A 1 76 ? -18.986 3.504 -6.115 1.00 25.81 77 ILE A C 1
ATOM 600 O O . ILE A 1 76 ? -19.054 2.742 -5.145 1.00 37.07 77 ILE A O 1
ATOM 605 N N . ARG A 1 77 ? -19.696 3.320 -7.226 1.00 30.82 78 ARG A N 1
ATOM 606 C CA . ARG A 1 77 ? -20.588 2.180 -7.350 1.00 26.86 78 ARG A CA 1
ATOM 607 C C . ARG A 1 77 ? -20.096 1.107 -8.312 1.00 28.57 78 ARG A C 1
ATOM 608 O O . ARG A 1 77 ? -20.492 -0.053 -8.160 1.00 30.16 78 ARG A O 1
ATOM 616 N N . HIS A 1 78 ? -19.252 1.446 -9.287 1.00 27.92 79 HIS A N 1
ATOM 617 C CA . HIS A 1 78 ? -18.671 0.391 -10.111 1.00 29.40 79 HIS A CA 1
ATOM 618 C C . HIS A 1 78 ? -17.369 0.851 -10.750 1.00 23.79 79 HIS A C 1
ATOM 619 O O . HIS A 1 78 ? -17.242 2.007 -11.162 1.00 23.03 79 HIS A O 1
ATOM 626 N N . VAL A 1 79 ? -16.421 -0.080 -10.850 1.00 27.18 80 VAL A N 1
ATOM 627 C CA . VAL A 1 79 ? -15.126 0.152 -11.477 1.00 26.65 80 VAL A CA 1
ATOM 628 C C . VAL A 1 79 ? -14.836 -0.991 -12.443 1.00 31.69 80 VAL A C 1
ATOM 629 O O . VAL A 1 79 ? -14.895 -2.165 -12.061 1.00 36.95 80 VAL A O 1
ATOM 633 N N . ASP A 1 80 ? -14.524 -0.646 -13.687 1.00 33.65 81 ASP A N 1
ATOM 634 C CA . ASP A 1 80 ? -14.039 -1.576 -14.696 1.00 31.60 81 ASP A CA 1
ATOM 635 C C . ASP A 1 80 ? -12.606 -1.207 -15.057 1.00 25.83 81 ASP A C 1
ATOM 636 O O . ASP A 1 80 ? -12.290 -0.025 -15.208 1.00 28.41 81 ASP A O 1
ATOM 641 N N . ALA A 1 81 ? -11.736 -2.205 -15.200 1.00 23.02 82 ALA A N 1
ATOM 642 C CA . ALA A 1 81 ? -10.349 -1.927 -15.565 1.00 22.37 82 ALA A CA 1
ATOM 643 C C . ALA A 1 81 ? -9.832 -3.036 -16.467 1.00 26.23 82 ALA A C 1
ATOM 644 O O . ALA A 1 81 ? -9.862 -4.213 -16.095 1.00 26.96 82 ALA A O 1
ATOM 646 N N . HIS A 1 82 ? -9.347 -2.658 -17.645 1.00 25.61 83 HIS A N 1
ATOM 647 C CA . HIS A 1 82 ? -8.905 -3.636 -18.625 1.00 27.72 83 HIS A CA 1
ATOM 648 C C . HIS A 1 82 ? -7.567 -3.223 -19.220 1.00 27.76 83 HIS A C 1
ATOM 649 O O . HIS A 1 82 ? -7.241 -2.037 -19.295 1.00 23.06 83 HIS A O 1
ATOM 656 N N . ALA A 1 83 ? -6.796 -4.224 -19.637 1.00 25.85 84 ALA A N 1
ATOM 657 C CA . ALA A 1 83 ? -5.542 -3.967 -20.327 1.00 28.94 84 ALA A CA 1
ATOM 658 C C . ALA A 1 83 ? -5.811 -3.311 -21.677 1.00 32.62 84 ALA A C 1
ATOM 659 O O . ALA A 1 83 ? -6.727 -3.707 -22.405 1.00 26.72 84 ALA A O 1
ATOM 661 N N . THR A 1 84 ? -5.020 -2.299 -22.007 1.00 31.53 85 THR A N 1
ATOM 662 C CA . THR A 1 84 ? -5.164 -1.608 -23.284 1.00 36.38 85 THR A CA 1
ATOM 663 C C . THR A 1 84 ? -3.774 -1.470 -23.907 1.00 33.60 85 THR A C 1
ATOM 664 O O . THR A 1 84 ? -2.835 -2.201 -23.568 1.00 35.42 85 THR A O 1
ATOM 668 N N . LEU A 1 85 ? -3.634 -0.540 -24.852 1.00 37.50 86 LEU A N 1
ATOM 669 C CA . LEU A 1 85 ? -2.404 -0.432 -25.630 1.00 38.47 86 LEU A CA 1
ATOM 670 C C . LEU A 1 85 ? -1.201 -0.085 -24.759 1.00 27.80 86 LEU A C 1
ATOM 671 O O . LEU A 1 85 ? -1.286 0.746 -23.851 1.00 41.34 86 LEU A O 1
ATOM 676 N N . ASN A 1 86 ? -0.075 -0.745 -25.045 1.00 34.73 87 ASN A N 1
ATOM 677 C CA . ASN A 1 86 ? 1.224 -0.461 -24.426 1.00 34.88 87 ASN A CA 1
ATOM 678 C C . ASN A 1 86 ? 1.214 -0.694 -22.922 1.00 34.06 87 ASN A C 1
ATOM 679 O O . ASN A 1 86 ? 1.732 0.118 -22.153 1.00 32.05 87 ASN A O 1
ATOM 684 N N . ASP A 1 87 ? 0.641 -1.821 -22.502 1.00 34.52 88 ASP A N 1
ATOM 685 C CA . ASP A 1 87 ? 0.559 -2.189 -21.089 1.00 36.78 88 ASP A CA 1
ATOM 686 C C . ASP A 1 87 ? -0.199 -1.153 -20.266 1.00 30.10 88 ASP A C 1
ATOM 687 O O . ASP A 1 87 ? -0.108 -1.146 -19.035 1.00 31.62 88 ASP A O 1
ATOM 692 N N . GLY A 1 88 ? -0.940 -0.266 -20.925 1.00 29.70 89 GLY A N 1
ATOM 693 C CA . GLY A 1 88 ? -1.815 0.641 -20.220 1.00 26.77 89 GLY A CA 1
ATOM 694 C C . GLY A 1 88 ? -3.065 -0.052 -19.712 1.00 22.76 89 GLY A C 1
ATOM 695 O O . GLY A 1 88 ? -3.337 -1.216 -20.006 1.00 28.61 89 GLY A O 1
ATOM 696 N N . VAL A 1 89 ? -3.839 0.694 -18.929 1.00 26.71 90 VAL A N 1
ATOM 697 C CA . VAL A 1 89 ? -5.086 0.217 -18.342 1.00 22.41 90 VAL A CA 1
ATOM 698 C C . VAL A 1 89 ? -6.162 1.256 -18.618 1.00 25.85 90 VAL A C 1
ATOM 699 O O . VAL A 1 89 ? -5.960 2.446 -18.357 1.00 24.68 90 VAL A O 1
ATOM 703 N N . VAL A 1 90 ? -7.301 0.819 -19.143 1.00 20.56 91 VAL A N 1
ATOM 704 C CA . VAL A 1 90 ? -8.456 1.691 -19.303 1.00 20.01 91 VAL A CA 1
ATOM 705 C C . VAL A 1 90 ? -9.420 1.410 -18.159 1.00 23.42 91 VAL A C 1
ATOM 706 O O . VAL A 1 90 ? -9.721 0.246 -17.857 1.00 21.66 91 VAL A O 1
ATOM 710 N N . VAL A 1 91 ? -9.878 2.476 -17.501 1.00 22.96 92 VAL A N 1
ATOM 711 C CA . VAL A 1 91 ? -10.744 2.388 -16.332 1.00 19.54 92 VAL A CA 1
ATOM 712 C C . VAL A 1 91 ? -12.046 3.112 -16.634 1.00 26.59 92 VAL A C 1
ATOM 713 O O . VAL A 1 91 ? -12.034 4.260 -17.092 1.00 28.37 92 VAL A O 1
ATOM 717 N N . GLN A 1 92 ? -13.161 2.442 -16.371 1.00 26.38 93 GLN A N 1
ATOM 718 C CA . GLN A 1 92 ? -14.489 3.037 -16.418 1.00 22.57 93 GLN A CA 1
ATOM 719 C C . GLN A 1 92 ? -15.020 3.092 -14.993 1.00 25.40 93 GLN A C 1
ATOM 720 O O . GLN A 1 92 ? -15.184 2.049 -14.354 1.00 21.01 93 GLN A O 1
ATOM 726 N N . VAL A 1 93 ? -15.289 4.295 -14.498 1.00 27.05 94 VAL A N 1
ATOM 727 C CA . VAL A 1 93 ? -15.825 4.496 -13.157 1.00 21.78 94 VAL A CA 1
ATOM 728 C C . VAL A 1 93 ? -17.255 5.007 -13.267 1.00 22.37 94 VAL A C 1
ATOM 729 O O . VAL A 1 93 ? -17.550 5.884 -14.085 1.00 25.73 94 VAL A O 1
ATOM 733 N N . MET A 1 94 ? -18.149 4.447 -12.457 1.00 20.82 95 MET A N 1
ATOM 734 C CA . MET A 1 94 ? -19.499 4.975 -12.312 1.00 22.67 95 MET A CA 1
ATOM 735 C C . MET A 1 94 ? -19.769 5.211 -10.839 1.00 28.40 95 MET A C 1
ATOM 736 O O . MET A 1 94 ? -19.554 4.311 -10.016 1.00 26.31 95 MET A O 1
ATOM 741 N N . GLY A 1 95 ? -20.243 6.405 -10.506 1.00 24.43 96 GLY A N 1
ATOM 742 C CA . GLY A 1 95 ? -20.449 6.695 -9.104 1.00 29.53 96 GLY A CA 1
ATOM 743 C C . GLY A 1 95 ? -21.216 7.969 -8.860 1.00 30.38 96 GLY A C 1
ATOM 744 O O . GLY A 1 95 ? -21.869 8.501 -9.754 1.00 30.44 96 GLY A O 1
ATOM 745 N N . LEU A 1 96 ? -21.131 8.442 -7.620 1.00 26.67 97 LEU A N 1
ATOM 746 C CA . LEU A 1 96 ? -21.750 9.681 -7.177 1.00 26.10 97 LEU A CA 1
ATOM 747 C C . LEU A 1 96 ? -20.688 10.588 -6.579 1.00 27.34 97 LEU A C 1
ATOM 748 O O . LEU A 1 96 ? -19.810 10.129 -5.837 1.00 29.00 97 LEU A O 1
ATOM 753 N N . LEU A 1 97 ? -20.783 11.877 -6.889 1.00 30.02 98 LEU A N 1
ATOM 754 C CA . LEU A 1 97 ? -19.789 12.853 -6.466 1.00 29.98 98 LEU A CA 1
ATOM 755 C C . LEU A 1 97 ? -20.481 14.121 -6.002 1.00 27.83 98 LEU A C 1
ATOM 756 O O . LEU A 1 97 ? -21.368 14.637 -6.691 1.00 26.56 98 LEU A O 1
ATOM 761 N N . SER A 1 98 ? -20.060 14.629 -4.849 1.00 32.75 99 SER A N 1
ATOM 762 C CA . SER A 1 98 ? -20.554 15.893 -4.329 1.00 29.25 99 SER A CA 1
ATOM 763 C C . SER A 1 98 ? -19.390 16.844 -4.074 1.00 39.32 99 SER A C 1
ATOM 764 O O . SER A 1 98 ? -18.293 16.428 -3.687 1.00 34.98 99 SER A O 1
ATOM 767 N N . ASN A 1 99 ? -19.634 18.129 -4.316 1.00 33.97 100 ASN A N 1
ATOM 768 C CA . ASN A 1 99 ? -18.661 19.169 -4.029 1.00 41.61 100 ASN A CA 1
ATOM 769 C C . ASN A 1 99 ? -19.292 20.215 -3.123 1.00 38.48 100 ASN A C 1
ATOM 770 O O . ASN A 1 99 ? -20.494 20.486 -3.207 1.00 35.61 100 ASN A O 1
ATOM 775 N N . ASN A 1 100 ? -18.466 20.791 -2.246 1.00 39.71 101 ASN A N 1
ATOM 776 C CA . ASN A 1 100 ? -18.882 21.879 -1.357 1.00 41.03 101 ASN A CA 1
ATOM 777 C C . ASN A 1 100 ? -20.091 21.486 -0.503 1.00 44.63 101 ASN A C 1
ATOM 778 O O . ASN A 1 100 ? -20.936 22.325 -0.177 1.00 42.09 101 ASN A O 1
ATOM 783 N N . ASN A 1 101 ? -20.178 20.204 -0.139 1.00 37.65 102 ASN A N 1
ATOM 784 C CA . ASN A 1 101 ? -21.279 19.669 0.668 1.00 38.59 102 ASN A CA 1
ATOM 785 C C . ASN A 1 101 ? -22.641 19.928 0.028 1.00 38.96 102 ASN A C 1
ATOM 786 O O . ASN A 1 101 ? -23.635 20.143 0.724 1.00 40.89 102 ASN A O 1
ATOM 791 N N . GLN A 1 102 ? -22.688 19.924 -1.298 1.00 44.11 103 GLN A N 1
ATOM 792 C CA . GLN A 1 102 ? -23.937 19.918 -2.039 1.00 42.77 103 GLN A CA 1
ATOM 793 C C . GLN A 1 102 ? -24.389 18.476 -2.264 1.00 46.51 103 GLN A C 1
ATOM 794 O O . GLN A 1 102 ? -23.682 17.521 -1.936 1.00 42.29 103 GLN A O 1
ATOM 800 N N . ALA A 1 103 ? -25.582 18.323 -2.832 1.00 36.67 104 ALA A N 1
ATOM 801 C CA . ALA A 1 103 ? -26.120 16.989 -3.052 1.00 35.75 104 ALA A CA 1
ATOM 802 C C . ALA A 1 103 ? -25.194 16.184 -3.957 1.00 33.25 104 ALA A C 1
ATOM 803 O O . ALA A 1 103 ? -24.452 16.736 -4.775 1.00 36.57 104 ALA A O 1
ATOM 805 N N . LEU A 1 104 ? -25.224 14.864 -3.782 1.00 32.46 105 LEU A N 1
ATOM 806 C CA . LEU A 1 104 ? -24.462 13.967 -4.640 1.00 33.85 105 LEU A CA 1
ATOM 807 C C . LEU A 1 104 ? -25.038 13.954 -6.049 1.00 30.09 105 LEU A C 1
ATOM 808 O O . LEU A 1 104 ? -26.254 13.985 -6.239 1.00 33.17 105 LEU A O 1
ATOM 813 N N . ARG A 1 105 ? -24.159 13.899 -7.042 1.00 32.04 106 ARG A N 1
ATOM 814 C CA . ARG A 1 105 ? -24.571 13.837 -8.438 1.00 30.41 106 ARG A CA 1
ATOM 815 C C . ARG A 1 105 ? -23.935 12.627 -9.101 1.00 26.90 106 ARG A C 1
ATOM 816 O O . ARG A 1 105 ? -22.746 12.366 -8.913 1.00 28.39 106 ARG A O 1
ATOM 824 N N . ARG A 1 106 ? -24.731 11.896 -9.875 1.00 29.95 107 ARG A N 1
ATOM 825 C CA . ARG A 1 106 ? -24.233 10.713 -10.565 1.00 32.64 107 ARG A CA 1
ATOM 826 C C . ARG A 1 106 ? -23.286 11.105 -11.692 1.00 28.64 107 ARG A C 1
ATOM 827 O O . ARG A 1 106 ? -23.514 12.082 -12.409 1.00 30.46 107 ARG A O 1
ATOM 835 N N . PHE A 1 107 ? -22.227 10.321 -11.861 1.00 24.12 108 PHE A N 1
ATOM 836 C CA . PHE A 1 107 ? -21.212 10.614 -12.854 1.00 31.92 108 PHE A CA 1
ATOM 837 C C . PHE A 1 107 ? -20.696 9.330 -13.482 1.00 37.41 108 PHE A C 1
ATOM 838 O O . PHE A 1 107 ? -20.839 8.220 -12.940 1.00 31.72 108 PHE A O 1
ATOM 846 N N . MET A 1 108 ? -20.053 9.532 -14.635 1.00 31.51 109 MET A N 1
ATOM 847 C CA . MET A 1 108 ? -19.393 8.489 -15.405 1.00 22.07 109 MET A CA 1
ATOM 848 C C . MET A 1 108 ? -18.032 9.039 -15.807 1.00 38.62 109 MET A C 1
ATOM 849 O O . MET A 1 108 ? -17.953 10.107 -16.422 1.00 39.38 109 MET A O 1
ATOM 854 N N . GLN A 1 109 ? -16.964 8.348 -15.408 1.00 23.49 110 GLN A N 1
ATOM 855 C CA . GLN A 1 109 ? -15.594 8.789 -15.635 1.00 29.13 110 GLN A CA 1
ATOM 856 C C . GLN A 1 109 ? -14.841 7.749 -16.454 1.00 35.00 110 GLN A C 1
ATOM 857 O O . GLN A 1 109 ? -15.063 6.543 -16.300 1.00 40.11 110 GLN A O 1
ATOM 863 N N . THR A 1 110 ? -13.954 8.216 -17.331 1.00 29.79 111 THR A N 1
ATOM 864 C CA . THR A 1 110 ? -13.104 7.336 -18.121 1.00 22.38 111 THR A CA 1
ATOM 865 C C . THR A 1 110 ? -11.659 7.766 -17.937 1.00 22.95 111 THR A C 1
ATOM 866 O O . THR A 1 110 ? -11.330 8.944 -18.108 1.00 25.68 111 THR A O 1
ATOM 870 N N . PHE A 1 111 ? -10.812 6.813 -17.570 1.00 19.48 112 PHE A N 1
ATOM 871 C CA . PHE A 1 111 ? -9.392 7.024 -17.347 1.00 24.78 112 PHE A CA 1
ATOM 872 C C . PHE A 1 111 ? -8.605 6.145 -18.302 1.00 25.91 112 PHE A C 1
ATOM 873 O O . PHE A 1 111 ? -8.984 4.998 -18.550 1.00 21.42 112 PHE A O 1
ATOM 881 N N . VAL A 1 112 ? -7.485 6.662 -18.790 1.00 27.07 113 VAL A N 1
ATOM 882 C CA . VAL A 1 112 ? -6.441 5.837 -19.380 1.00 19.35 113 VAL A CA 1
ATOM 883 C C . VAL A 1 112 ? -5.185 6.036 -18.543 1.00 26.85 113 VAL A C 1
ATOM 884 O O . VAL A 1 112 ? -4.681 7.160 -18.434 1.00 27.71 113 VAL A O 1
ATOM 888 N N . LEU A 1 113 ? -4.711 4.962 -17.914 1.00 28.78 114 LEU A N 1
ATOM 889 C CA . LEU A 1 113 ? -3.475 4.967 -17.143 1.00 25.50 114 LEU A CA 1
ATOM 890 C C . LEU A 1 113 ? -2.369 4.350 -17.987 1.00 25.05 114 LEU A C 1
ATOM 891 O O . LEU A 1 113 ? -2.536 3.251 -18.526 1.00 27.66 114 LEU A O 1
ATOM 896 N N . ALA A 1 114 ? -1.249 5.064 -18.109 1.00 25.79 115 ALA A N 1
ATOM 897 C CA . ALA A 1 114 ? -0.106 4.605 -18.882 1.00 31.16 115 ALA A CA 1
ATOM 898 C C . ALA A 1 114 ? 1.092 4.367 -17.975 1.00 31.93 115 ALA A C 1
ATOM 899 O O . ALA A 1 114 ? 1.284 5.104 -17.002 1.00 29.77 115 ALA A O 1
ATOM 901 N N . PRO A 1 115 ? 1.912 3.358 -18.262 1.00 36.98 116 PRO A N 1
ATOM 902 C CA . PRO A 1 115 ? 3.142 3.171 -17.482 1.00 32.16 116 PRO A CA 1
ATOM 903 C C . PRO A 1 115 ? 3.994 4.431 -17.510 1.00 35.51 116 PRO A C 1
ATOM 904 O O . PRO A 1 115 ? 4.268 4.994 -18.573 1.00 36.87 116 PRO A O 1
ATOM 908 N N . GLU A 1 116 ? 4.395 4.885 -16.320 1.00 34.20 117 GLU A N 1
ATOM 909 C CA . GLU A 1 116 ? 5.222 6.082 -16.224 1.00 31.57 117 GLU A CA 1
ATOM 910 C C . GLU A 1 116 ? 6.592 5.873 -16.865 1.00 31.53 117 GLU A C 1
ATOM 911 O O . GLU A 1 116 ? 7.219 6.839 -17.313 1.00 35.66 117 GLU A O 1
ATOM 917 N N . GLY A 1 117 ? 7.083 4.634 -16.896 1.00 31.80 118 GLY A N 1
ATOM 918 C CA . GLY A 1 117 ? 8.221 4.266 -17.710 1.00 33.72 118 GLY A CA 1
ATOM 919 C C . GLY A 1 117 ? 9.571 4.299 -17.015 1.00 45.96 118 GLY A C 1
ATOM 920 O O . GLY A 1 117 ? 10.540 3.756 -17.560 1.00 40.65 118 GLY A O 1
ATOM 921 N N . SER A 1 118 ? 9.669 4.929 -15.842 1.00 36.62 119 SER A N 1
ATOM 922 C CA . SER A 1 118 ? 10.924 4.981 -15.105 1.00 39.37 119 SER A CA 1
ATOM 923 C C . SER A 1 118 ? 10.890 4.220 -13.789 1.00 42.30 119 SER A C 1
ATOM 924 O O . SER A 1 118 ? 11.953 3.845 -13.285 1.00 42.46 119 SER A O 1
ATOM 927 N N . VAL A 1 119 ? 9.709 3.990 -13.223 1.00 38.10 120 VAL A N 1
ATOM 928 C CA . VAL A 1 119 ? 9.544 3.212 -12.004 1.00 38.41 120 VAL A CA 1
ATOM 929 C C . VAL A 1 119 ? 8.614 2.053 -12.322 1.00 41.86 120 VAL A C 1
ATOM 930 O O . VAL A 1 119 ? 7.578 2.245 -12.970 1.00 34.37 120 VAL A O 1
ATOM 934 N N . ALA A 1 120 ? 8.987 0.854 -11.885 1.00 38.40 121 ALA A N 1
ATOM 935 C CA . ALA A 1 120 ? 8.145 -0.306 -12.143 1.00 41.36 121 ALA A CA 1
ATOM 936 C C . ALA A 1 120 ? 6.792 -0.157 -11.449 1.00 37.73 121 ALA A C 1
ATOM 937 O O . ALA A 1 120 ? 6.701 0.324 -10.315 1.00 38.71 121 ALA A O 1
ATOM 939 N N . ASN A 1 121 ? 5.732 -0.558 -12.150 1.00 43.63 122 ASN A N 1
ATOM 940 C CA . ASN A 1 121 ? 4.362 -0.532 -11.639 1.00 36.95 122 ASN A CA 1
ATOM 941 C C . ASN A 1 121 ? 3.890 0.876 -11.280 1.00 41.46 122 ASN A C 1
ATOM 942 O O . ASN A 1 121 ? 2.967 1.036 -10.472 1.00 35.66 122 ASN A O 1
ATOM 947 N N . LYS A 1 122 ? 4.496 1.904 -11.867 1.00 35.67 123 LYS A N 1
ATOM 948 C CA . LYS A 1 122 ? 4.065 3.283 -11.683 1.00 33.55 123 LYS A CA 1
ATOM 949 C C . LYS A 1 122 ? 3.342 3.738 -12.945 1.00 38.59 123 LYS A C 1
ATOM 950 O O . LYS A 1 122 ? 3.830 3.510 -14.056 1.00 35.44 123 LYS A O 1
ATOM 956 N N . PHE A 1 123 ? 2.179 4.365 -12.775 1.00 32.21 124 PHE A N 1
ATOM 957 C CA . PHE A 1 123 ? 1.363 4.810 -13.896 1.00 30.99 124 PHE A CA 1
ATOM 958 C C . PHE A 1 123 ? 1.058 6.294 -13.746 1.00 28.33 124 PHE A C 1
ATOM 959 O O . PHE A 1 123 ? 1.094 6.848 -12.647 1.00 43.06 124 PHE A O 1
ATOM 967 N N . TYR A 1 124 ? 0.771 6.937 -14.872 1.00 25.78 125 TYR A N 1
ATOM 968 C CA . TYR A 1 124 ? 0.267 8.301 -14.887 1.00 27.23 125 TYR A CA 1
ATOM 969 C C . TYR A 1 124 ? -1.031 8.344 -15.683 1.00 31.31 125 TYR A C 1
ATOM 970 O O . TYR A 1 124 ? -1.334 7.439 -16.467 1.00 27.72 125 TYR A O 1
ATOM 979 N N . VAL A 1 125 ? -1.808 9.402 -15.467 1.00 27.84 126 VAL A N 1
ATOM 980 C CA . VAL A 1 125 ? -3.104 9.559 -16.118 1.00 22.63 126 VAL A CA 1
ATOM 981 C C . VAL A 1 125 ? -2.879 10.251 -17.457 1.00 28.45 126 VAL A C 1
ATOM 982 O O . VAL A 1 125 ? -2.592 11.450 -17.505 1.00 29.33 126 VAL A O 1
ATOM 986 N N . HIS A 1 126 ? -3.000 9.489 -18.549 1.00 25.95 127 HIS A N 1
ATOM 987 C CA . HIS A 1 126 ? -2.918 10.051 -19.892 1.00 27.98 127 HIS A CA 1
ATOM 988 C C . HIS A 1 126 ? -4.220 10.738 -20.298 1.00 31.94 127 HIS A C 1
ATOM 989 O O . HIS A 1 126 ? -4.194 11.759 -20.996 1.00 34.78 127 HIS A O 1
ATOM 996 N N . ASN A 1 127 ? -5.363 10.192 -19.882 1.00 23.09 128 ASN A N 1
ATOM 997 C CA . ASN A 1 127 ? -6.668 10.757 -20.206 1.00 31.30 128 ASN A CA 1
ATOM 998 C C . ASN A 1 127 ? -7.577 10.696 -18.989 1.00 27.85 128 ASN A C 1
ATOM 999 O O . ASN A 1 127 ? -7.588 9.695 -18.267 1.00 28.32 128 ASN A O 1
ATOM 1004 N N . ASP A 1 128 ? -8.359 11.760 -18.789 1.00 29.22 129 ASP A N 1
ATOM 1005 C CA . ASP A 1 128 ? -9.292 11.871 -17.665 1.00 30.05 129 ASP A CA 1
ATOM 1006 C C . ASP A 1 128 ? -10.576 12.531 -18.169 1.00 30.21 129 ASP A C 1
ATOM 1007 O O . ASP A 1 128 ? -10.661 13.761 -18.231 1.00 33.38 129 ASP A O 1
ATOM 1012 N N . ILE A 1 129 ? -11.584 11.720 -18.480 1.00 27.72 130 ILE A N 1
ATOM 1013 C CA . ILE A 1 129 ? -12.854 12.211 -19.010 1.00 34.61 130 ILE A CA 1
ATOM 1014 C C . ILE A 1 129 ? -13.947 11.975 -17.970 1.00 31.84 130 ILE A C 1
ATOM 1015 O O . ILE A 1 129 ? -14.397 10.840 -17.767 1.00 27.20 130 ILE A O 1
ATOM 1020 N N . PHE A 1 130 ? -14.404 13.053 -17.339 1.00 30.38 131 PHE A N 1
ATOM 1021 C CA . PHE A 1 130 ? -15.426 13.020 -16.306 1.00 34.51 131 PHE A CA 1
ATOM 1022 C C . PHE A 1 130 ? -16.662 13.754 -16.809 1.00 27.49 131 PHE A C 1
ATOM 1023 O O . PHE A 1 130 ? -16.559 14.791 -17.476 1.00 34.21 131 PHE A O 1
ATOM 1031 N N . ARG A 1 131 ? -17.833 13.218 -16.478 1.00 24.67 132 ARG A N 1
ATOM 1032 C CA . ARG A 1 131 ? -19.099 13.826 -16.882 1.00 27.12 132 ARG A CA 1
ATOM 1033 C C . ARG A 1 131 ? -20.211 13.534 -15.896 1.00 25.61 132 ARG A C 1
ATOM 1034 O O . ARG A 1 131 ? -20.458 12.376 -15.555 1.00 29.73 132 ARG A O 1
ATOM 1042 N N . TYR A 1 132 ? -20.836 14.597 -15.409 1.00 35.01 133 TYR A N 1
ATOM 1043 C CA . TYR A 1 132 ? -22.106 14.463 -14.716 1.00 30.70 133 TYR A CA 1
ATOM 1044 C C . TYR A 1 132 ? -23.176 14.087 -15.729 1.00 32.53 133 TYR A C 1
ATOM 1045 O O . TYR A 1 132 ? -23.294 14.718 -16.784 1.00 38.88 133 TYR A O 1
ATOM 1054 N N . GLN A 1 133 ? -23.959 13.056 -15.420 1.00 40.82 134 GLN A N 1
ATOM 1055 C CA . GLN A 1 133 ? -24.979 12.643 -16.371 1.00 49.26 134 GLN A CA 1
ATOM 1056 C C . GLN A 1 133 ? -26.188 13.569 -16.387 1.00 42.38 134 GLN A C 1
ATOM 1057 O O . GLN A 1 133 ? -26.870 13.639 -17.414 1.00 48.80 134 GLN A O 1
ATOM 1063 N N . ASP A 1 134 ? -26.466 14.292 -15.297 1.00 41.16 135 ASP A N 1
ATOM 1064 C CA . ASP A 1 134 ? -27.604 15.209 -15.328 1.00 41.36 135 ASP A CA 1
ATOM 1065 C C . ASP A 1 134 ? -27.374 16.344 -16.319 1.00 40.12 135 ASP A C 1
ATOM 1066 O O . ASP A 1 134 ? -28.339 16.896 -16.862 1.00 46.91 135 ASP A O 1
ATOM 1071 N N . GLU A 1 135 ? -26.110 16.701 -16.571 1.00 42.67 136 GLU A N 1
ATOM 1072 C CA . GLU A 1 135 ? -25.798 17.689 -17.599 1.00 45.16 136 GLU A CA 1
ATOM 1073 C C . GLU A 1 135 ? -26.025 17.149 -19.003 1.00 41.56 136 GLU A C 1
ATOM 1074 O O . GLU A 1 135 ? -26.067 17.929 -19.959 1.00 51.85 136 GLU A O 1
ATOM 1080 N N . VAL A 1 136 ? -26.169 15.835 -19.145 1.00 48.66 137 VAL A N 1
ATOM 1081 C CA . VAL A 1 136 ? -26.217 15.185 -20.443 1.00 51.65 137 VAL A CA 1
ATOM 1082 C C . VAL A 1 136 ? -27.606 14.642 -20.750 1.00 44.97 137 VAL A C 1
ATOM 1083 O O . VAL A 1 136 ? -28.106 14.803 -21.866 1.00 52.15 137 VAL A O 1
ATOM 1087 N N . PHE A 1 137 ? -28.243 14.003 -19.775 1.00 48.15 138 PHE A N 1
ATOM 1088 C CA . PHE A 1 137 ? -29.580 13.455 -19.960 1.00 54.11 138 PHE A CA 1
ATOM 1089 C C . PHE A 1 137 ? -30.628 14.469 -19.523 1.00 57.00 138 PHE A C 1
ATOM 1090 O O . PHE A 1 137 ? -31.479 14.873 -20.313 1.00 69.20 138 PHE A O 1
ATOM 1098 N N . VAL B 1 1 ? 1.868 12.420 -48.793 1.00 96.11 2 VAL B N 1
ATOM 1099 C CA . VAL B 1 1 ? 1.884 12.233 -47.348 1.00 91.81 2 VAL B CA 1
ATOM 1100 C C . VAL B 1 1 ? 0.775 13.057 -46.708 1.00 89.73 2 VAL B C 1
ATOM 1101 O O . VAL B 1 1 ? 0.903 14.273 -46.558 1.00 90.28 2 VAL B O 1
ATOM 1103 N N . MET B 1 2 ? -0.311 12.385 -46.331 1.00 83.34 3 MET B N 1
ATOM 1104 C CA . MET B 1 2 ? -1.490 13.043 -45.793 1.00 92.09 3 MET B CA 1
ATOM 1105 C C . MET B 1 2 ? -1.371 13.206 -44.277 1.00 95.34 3 MET B C 1
ATOM 1106 O O . MET B 1 2 ? -0.361 12.852 -43.663 1.00 103.39 3 MET B O 1
ATOM 1107 N N . GLU B 1 3 ? -2.421 13.751 -43.666 1.00 84.56 4 GLU B N 1
ATOM 1108 C CA . GLU B 1 3 ? -2.456 14.020 -42.235 1.00 80.40 4 GLU B CA 1
ATOM 1109 C C . GLU B 1 3 ? -3.287 12.967 -41.511 1.00 75.30 4 GLU B C 1
ATOM 1110 O O . GLU B 1 3 ? -4.228 12.397 -42.069 1.00 72.19 4 GLU B O 1
ATOM 1116 N N . LYS B 1 4 ? -2.926 12.714 -40.250 1.00 75.70 5 LYS B N 1
ATOM 1117 C CA . LYS B 1 4 ? -3.695 11.802 -39.412 1.00 69.56 5 LYS B CA 1
ATOM 1118 C C . LYS B 1 4 ? -4.961 12.497 -38.910 1.00 57.87 5 LYS B C 1
ATOM 1119 O O .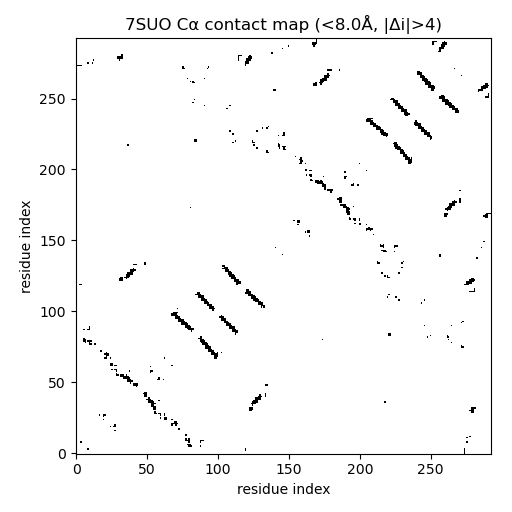 LYS B 1 4 ? -4.937 13.694 -38.611 1.00 65.51 5 LYS B O 1
ATOM 1121 N N . PRO B 1 5 ? -6.074 11.778 -38.799 1.00 58.81 6 PRO B N 1
ATOM 1122 C CA . PRO B 1 5 ? -7.339 12.436 -38.456 1.00 52.24 6 PRO B CA 1
ATOM 1123 C C . PRO B 1 5 ? -7.383 12.861 -36.997 1.00 47.13 6 PRO B C 1
ATOM 1124 O O . PRO B 1 5 ? -6.675 12.333 -36.138 1.00 52.22 6 PRO B O 1
ATOM 1128 N N . SER B 1 6 ? -8.236 13.846 -36.731 1.00 44.89 7 SER B N 1
ATOM 1129 C CA . SER B 1 6 ? -8.457 14.291 -35.367 1.00 38.06 7 SER B CA 1
ATOM 1130 C C . SER B 1 6 ? -9.153 13.192 -34.566 1.00 39.46 7 SER B C 1
ATOM 1131 O O . SER B 1 6 ? -9.865 12.358 -35.130 1.00 39.72 7 SER B O 1
ATOM 1134 N N . PRO B 1 7 ? -8.955 13.166 -33.244 1.00 37.46 8 PRO B N 1
ATOM 1135 C CA . PRO B 1 7 ? -9.622 12.128 -32.440 1.00 28.64 8 PRO B CA 1
ATOM 1136 C C . PRO B 1 7 ? -11.133 12.290 -32.383 1.00 37.36 8 PRO B C 1
ATOM 1137 O O . PRO B 1 7 ? -11.855 11.285 -32.398 1.00 30.72 8 PRO B O 1
ATOM 1141 N N . LEU B 1 8 ? -11.634 13.528 -32.314 1.00 37.78 9 LEU B N 1
ATOM 1142 C CA . LEU B 1 8 ? -13.079 13.742 -32.293 1.00 36.03 9 LEU B CA 1
ATOM 1143 C C . LEU B 1 8 ? -13.747 13.155 -33.530 1.00 36.39 9 LEU B C 1
ATOM 1144 O O . LEU B 1 8 ? -14.787 12.495 -33.430 1.00 39.53 9 LEU B O 1
ATOM 1149 N N . LEU B 1 9 ? -13.167 13.396 -34.706 1.00 39.61 10 LEU B N 1
ATOM 1150 C CA . LEU B 1 9 ? -13.747 12.892 -35.948 1.00 38.69 10 LEU B CA 1
ATOM 1151 C C . LEU B 1 9 ? -13.785 11.366 -35.962 1.00 34.95 10 LEU B C 1
ATOM 1152 O O . LEU B 1 9 ? -14.808 10.759 -36.310 1.00 32.47 10 LEU B O 1
ATOM 1157 N N . VAL B 1 10 ? -12.676 10.731 -35.576 1.00 36.00 11 VAL B N 1
ATOM 1158 C CA . VAL B 1 10 ? -12.622 9.271 -35.515 1.00 31.53 11 VAL B CA 1
ATOM 1159 C C . VAL B 1 10 ? -13.672 8.733 -34.553 1.00 30.21 11 VAL B C 1
ATOM 1160 O O . VAL B 1 10 ? -14.402 7.790 -34.871 1.00 30.89 11 VAL B O 1
ATOM 1164 N N . GLY B 1 11 ? -13.768 9.327 -33.362 1.00 33.19 12 GLY B N 1
ATOM 1165 C CA . GLY B 1 11 ? -14.706 8.824 -32.372 1.00 31.28 12 GLY B CA 1
ATOM 1166 C C . GLY B 1 11 ? -16.156 8.983 -32.790 1.00 31.54 12 GLY B C 1
ATOM 1167 O O . GLY B 1 11 ? -16.959 8.059 -32.631 1.00 23.68 12 GLY B O 1
ATOM 1168 N N . ARG B 1 12 ? -16.512 10.154 -33.329 1.00 30.09 13 ARG B N 1
ATOM 1169 C CA . ARG B 1 12 ? -17.877 10.379 -33.795 1.00 28.47 13 ARG B CA 1
ATOM 1170 C C . ARG B 1 12 ? -18.237 9.419 -34.922 1.00 39.30 13 ARG B C 1
ATOM 1171 O O . ARG B 1 12 ? -19.296 8.772 -34.893 1.00 38.11 13 ARG B O 1
ATOM 1179 N N . GLU B 1 13 ? -17.373 9.332 -35.940 1.00 36.46 14 GLU B N 1
ATOM 1180 C CA . GLU B 1 13 ? -17.633 8.440 -37.062 1.00 39.08 14 GLU B CA 1
ATOM 1181 C C . GLU B 1 13 ? -17.756 6.995 -36.596 1.00 34.36 14 GLU B C 1
ATOM 1182 O O . GLU B 1 13 ? -18.636 6.253 -37.058 1.00 37.41 14 GLU B O 1
ATOM 1188 N N . PHE B 1 14 ? -16.901 6.584 -35.655 1.00 33.29 15 PHE B N 1
ATOM 1189 C CA . PHE B 1 14 ? -16.985 5.224 -35.146 1.00 29.87 15 PHE B CA 1
ATOM 1190 C C . PHE B 1 14 ? -18.282 4.993 -34.391 1.00 25.19 15 PHE B C 1
ATOM 1191 O O . PHE B 1 14 ? -18.876 3.922 -34.504 1.00 25.86 15 PHE B O 1
ATOM 1199 N N . VAL B 1 15 ? -18.712 5.960 -33.578 1.00 24.70 16 VAL B N 1
ATOM 1200 C CA . VAL B 1 15 ? -19.958 5.786 -32.834 1.00 29.52 16 VAL B CA 1
ATOM 1201 C C . VAL B 1 15 ? -21.123 5.611 -33.798 1.00 29.29 16 VAL B C 1
ATOM 1202 O O . VAL B 1 15 ? -21.972 4.719 -33.628 1.00 27.16 16 VAL B O 1
ATOM 1206 N N . ARG B 1 16 ? -21.163 6.446 -34.839 1.00 24.06 17 ARG B N 1
ATOM 1207 C CA . ARG B 1 16 ? -22.167 6.303 -35.886 1.00 34.62 17 ARG B CA 1
ATOM 1208 C C . ARG B 1 16 ? -22.165 4.891 -36.456 1.00 32.70 17 ARG B C 1
ATOM 1209 O O . ARG B 1 16 ? -23.188 4.196 -36.444 1.00 35.51 17 ARG B O 1
ATOM 1217 N N . GLN B 1 17 ? -21.013 4.456 -36.972 1.00 29.17 18 GLN B N 1
ATOM 1218 C CA . GLN B 1 17 ? -20.968 3.170 -37.660 1.00 29.32 18 GLN B CA 1
ATOM 1219 C C . GLN B 1 17 ? -21.294 2.031 -36.708 1.00 30.87 18 GLN B C 1
ATOM 1220 O O . GLN B 1 17 ? -22.012 1.092 -37.072 1.00 27.49 18 GLN B O 1
ATOM 1226 N N . TYR B 1 18 ? -20.816 2.130 -35.468 1.00 27.04 19 TYR B N 1
ATOM 1227 C CA . TYR B 1 18 ? -21.026 1.084 -34.479 1.00 25.36 19 TYR B CA 1
ATOM 1228 C C . TYR B 1 18 ? -22.503 0.896 -34.188 1.00 25.06 19 TYR B C 1
ATOM 1229 O O . TYR B 1 18 ? -23.017 -0.228 -34.228 1.00 25.55 19 TYR B O 1
ATOM 1238 N N . TYR B 1 19 ? -23.211 1.985 -33.892 1.00 24.56 20 TYR B N 1
ATOM 1239 C CA . TYR B 1 19 ? -24.601 1.790 -33.493 1.00 30.42 20 TYR B CA 1
ATOM 1240 C C . TYR B 1 19 ? -25.516 1.524 -34.682 1.00 31.04 20 TYR B C 1
ATOM 1241 O O . TYR B 1 19 ? -26.485 0.760 -34.546 1.00 29.14 20 TYR B O 1
ATOM 1250 N N . THR B 1 20 ? -25.214 2.074 -35.864 1.00 24.53 21 THR B N 1
ATOM 1251 C CA . THR B 1 20 ? -25.982 1.644 -37.028 1.00 32.07 21 THR B CA 1
ATOM 1252 C C . THR B 1 20 ? -25.766 0.162 -37.312 1.00 29.92 21 THR B C 1
ATOM 1253 O O . THR B 1 20 ? -26.715 -0.549 -37.651 1.00 28.99 21 THR B O 1
ATOM 1257 N N . LEU B 1 21 ? -24.538 -0.337 -37.149 1.00 24.92 22 LEU B N 1
ATOM 1258 C CA . LEU B 1 21 ? -24.320 -1.763 -37.371 1.00 29.13 22 LEU B CA 1
ATOM 1259 C C . LEU B 1 21 ? -25.032 -2.593 -36.312 1.00 33.57 22 LEU B C 1
ATOM 1260 O O . LEU B 1 21 ? -25.602 -3.646 -36.621 1.00 33.91 22 LEU B O 1
ATOM 1265 N N . LEU B 1 22 ? -25.004 -2.134 -35.058 1.00 28.98 23 LEU B N 1
ATOM 1266 C CA . LEU B 1 22 ? -25.724 -2.827 -33.997 1.00 30.87 23 LEU B CA 1
ATOM 1267 C C . LEU B 1 22 ? -27.205 -2.938 -34.328 1.00 26.84 23 LEU B C 1
ATOM 1268 O O . LEU B 1 22 ? -27.839 -3.958 -34.040 1.00 26.80 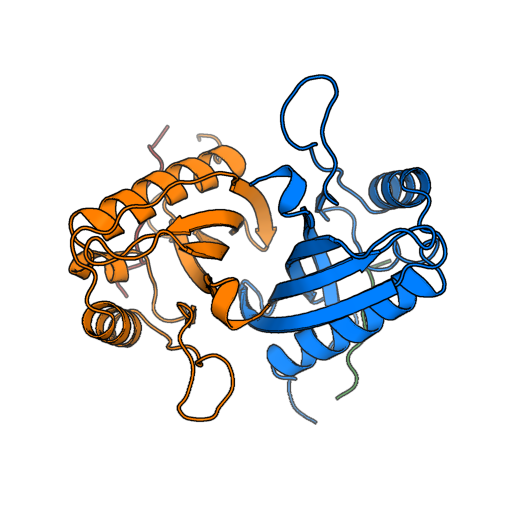23 LEU B O 1
ATOM 1273 N N . ASN B 1 23 ? -27.769 -1.901 -34.949 1.00 32.13 24 ASN B N 1
ATOM 1274 C CA . ASN B 1 23 ? -29.182 -1.957 -35.303 1.00 29.50 24 ASN B CA 1
ATOM 1275 C C . ASN B 1 23 ? -29.436 -2.795 -36.555 1.00 37.51 24 ASN B C 1
ATOM 1276 O O . ASN B 1 23 ? -30.440 -3.511 -36.630 1.00 37.56 24 ASN B O 1
ATOM 1281 N N . GLN B 1 24 ? -28.550 -2.717 -37.546 1.00 30.96 25 GLN B N 1
ATOM 1282 C CA . GLN B 1 24 ? -28.831 -3.274 -38.866 1.00 36.67 25 GLN B CA 1
ATOM 1283 C C . GLN B 1 24 ? -28.292 -4.688 -39.048 1.00 34.36 25 GLN B C 1
ATOM 1284 O O . GLN B 1 24 ? -28.928 -5.509 -39.715 1.00 46.81 25 GLN B O 1
ATOM 1290 N N . ALA B 1 25 ? -27.133 -4.997 -38.467 1.00 33.76 26 ALA B N 1
ATOM 1291 C CA . ALA B 1 25 ? -26.518 -6.317 -38.609 1.00 38.60 26 ALA B CA 1
ATOM 1292 C C . ALA B 1 25 ? -25.630 -6.580 -37.402 1.00 33.51 26 ALA B C 1
ATOM 1293 O O . ALA B 1 25 ? -24.399 -6.509 -37.483 1.00 29.97 26 ALA B O 1
ATOM 1295 N N . PRO B 1 26 ? -26.230 -6.891 -36.251 1.00 33.73 27 PRO B N 1
ATOM 1296 C CA . PRO B 1 26 ? -25.411 -7.115 -35.049 1.00 28.53 27 PRO B CA 1
ATOM 1297 C C . PRO B 1 26 ? -24.488 -8.312 -35.177 1.00 34.77 27 PRO B C 1
ATOM 1298 O O . PRO B 1 26 ? -23.404 -8.318 -34.577 1.00 31.62 27 PRO B O 1
ATOM 1302 N N . ASP B 1 27 ? -24.863 -9.316 -35.973 1.00 27.97 28 ASP B N 1
ATOM 1303 C CA . ASP B 1 27 ? -23.951 -10.425 -36.225 1.00 29.76 28 ASP B CA 1
ATOM 1304 C C . ASP B 1 27 ? -22.679 -9.987 -36.944 1.00 31.99 28 ASP B C 1
ATOM 1305 O O . ASP B 1 27 ? -21.733 -10.776 -37.028 1.00 30.39 28 ASP B O 1
ATOM 1310 N N . MET B 1 28 ? -22.630 -8.754 -37.447 1.00 34.10 29 MET B N 1
ATOM 1311 C CA . MET B 1 28 ? -21.443 -8.198 -38.078 1.00 34.18 29 MET B CA 1
ATOM 1312 C C . MET B 1 28 ? -20.537 -7.481 -37.086 1.00 36.06 29 MET B C 1
ATOM 1313 O O . MET B 1 28 ? -19.388 -7.177 -37.428 1.00 34.68 29 MET B O 1
ATOM 1318 N N . LEU B 1 29 ? -21.029 -7.207 -35.873 1.00 25.49 30 LEU B N 1
ATOM 1319 C CA . LEU B 1 29 ? -20.310 -6.323 -34.961 1.00 29.11 30 LEU B CA 1
ATOM 1320 C C . LEU B 1 29 ? -18.913 -6.848 -34.652 1.00 30.68 30 LEU B C 1
ATOM 1321 O O . LEU B 1 29 ? -17.961 -6.065 -34.527 1.00 28.51 30 LEU B O 1
ATOM 1326 N N . HIS B 1 30 ? -18.764 -8.172 -34.549 1.00 28.87 31 HIS B N 1
ATOM 1327 C CA . HIS B 1 30 ? -17.466 -8.752 -34.225 1.00 34.93 31 HIS B CA 1
ATOM 1328 C C . HIS B 1 30 ? -16.373 -8.301 -35.182 1.00 37.44 31 HIS B C 1
ATOM 1329 O O . HIS B 1 30 ? -15.193 -8.336 -34.818 1.00 31.70 31 HIS B O 1
ATOM 1336 N N . ARG B 1 31 ? -16.738 -7.855 -36.388 1.00 31.16 32 ARG B N 1
ATOM 1337 C CA . ARG B 1 31 ? -15.741 -7.447 -37.368 1.00 38.44 32 ARG B CA 1
ATOM 1338 C C . ARG B 1 31 ? -14.966 -6.208 -36.940 1.00 37.98 32 ARG B C 1
ATOM 1339 O O . ARG B 1 31 ? -13.931 -5.906 -37.544 1.00 36.68 32 ARG B O 1
ATOM 1347 N N . PHE B 1 32 ? -15.437 -5.497 -35.915 1.00 33.31 33 PHE B N 1
ATOM 1348 C CA . PHE B 1 32 ? -14.739 -4.327 -35.401 1.00 33.37 33 PHE B CA 1
ATOM 1349 C C . PHE B 1 32 ? -13.508 -4.685 -34.582 1.00 36.71 33 PHE B C 1
ATOM 1350 O O . PHE B 1 32 ? -12.661 -3.815 -34.342 1.00 37.06 33 PHE B O 1
ATOM 1358 N N . TYR B 1 33 ? -13.392 -5.932 -34.141 1.00 34.99 34 TYR B N 1
ATOM 1359 C CA . TYR B 1 33 ? -12.479 -6.297 -33.069 1.00 34.30 34 TYR B CA 1
ATOM 1360 C C . TYR B 1 33 ? -11.295 -7.099 -33.592 1.00 35.08 34 TYR B C 1
ATOM 1361 O O . TYR B 1 33 ? -11.304 -7.613 -34.712 1.00 45.51 34 TYR B O 1
ATOM 1370 N N . GLY B 1 34 ? -10.261 -7.189 -32.756 1.00 38.91 35 GLY B N 1
ATOM 1371 C CA . GLY B 1 34 ? -9.077 -7.956 -33.056 1.00 30.13 35 GLY B CA 1
ATOM 1372 C C . GLY B 1 34 ? -8.891 -9.125 -32.111 1.00 44.47 35 GLY B C 1
ATOM 1373 O O . GLY B 1 34 ? -9.766 -9.470 -31.311 1.00 46.93 35 GLY B O 1
ATOM 1374 N N . LYS B 1 35 ? -7.712 -9.742 -32.208 1.00 47.64 36 LYS B N 1
ATOM 1375 C CA . LYS B 1 35 ? -7.431 -10.921 -31.398 1.00 43.85 36 LYS B CA 1
ATOM 1376 C C . LYS B 1 35 ? -7.391 -10.592 -29.911 1.00 47.66 36 LYS B C 1
ATOM 1377 O O . LYS B 1 35 ? -7.764 -11.431 -29.084 1.00 49.63 36 LYS B O 1
ATOM 1379 N N . ASN B 1 36 ? -6.961 -9.380 -29.553 1.00 47.98 37 ASN B N 1
ATOM 1380 C CA . ASN B 1 36 ? -6.704 -9.015 -28.164 1.00 41.66 37 ASN B CA 1
ATOM 1381 C C . ASN B 1 36 ? -7.695 -7.987 -27.626 1.00 43.35 37 ASN B C 1
ATOM 1382 O O . ASN B 1 36 ? -7.376 -7.265 -26.675 1.00 48.66 37 ASN B O 1
ATOM 1387 N N . SER B 1 37 ? -8.888 -7.904 -28.205 1.00 38.26 38 SER B N 1
ATOM 1388 C CA . SER B 1 37 ? -9.876 -6.917 -27.791 1.00 30.25 38 SER B CA 1
ATOM 1389 C C . SER B 1 37 ? -10.712 -7.439 -26.631 1.00 35.57 38 SER B C 1
ATOM 1390 O O . SER B 1 37 ? -11.114 -8.606 -26.614 1.00 42.25 38 SER B O 1
ATOM 1393 N N . SER B 1 38 ? -10.973 -6.564 -25.663 1.00 31.11 39 SER B N 1
ATOM 1394 C CA . SER B 1 38 ? -11.827 -6.876 -24.525 1.00 33.25 39 SER B CA 1
ATOM 1395 C C . SER B 1 38 ? -13.229 -6.331 -24.770 1.00 24.64 39 SER B C 1
ATOM 1396 O O . SER B 1 38 ? -13.392 -5.251 -25.343 1.00 25.15 39 SER B O 1
ATOM 1399 N N . TYR B 1 39 ? -14.241 -7.078 -24.332 1.00 33.89 40 TYR B N 1
ATOM 1400 C CA . TYR B 1 39 ? -15.629 -6.707 -24.587 1.00 29.56 40 TYR B CA 1
ATOM 1401 C C . TYR B 1 39 ? -16.500 -7.108 -23.407 1.00 24.95 40 TYR B C 1
ATOM 1402 O O . TYR B 1 39 ? -16.488 -8.271 -22.995 1.00 33.50 40 TYR B O 1
ATOM 1411 N N . VAL B 1 40 ? -17.245 -6.143 -22.864 1.00 33.57 41 VAL B N 1
ATOM 1412 C CA . VAL B 1 40 ? -18.323 -6.404 -21.911 1.00 32.31 41 VAL B CA 1
ATOM 1413 C C . VAL B 1 40 ? -19.478 -5.458 -22.220 1.00 43.63 41 VAL B C 1
ATOM 1414 O O . VAL B 1 40 ? -19.263 -4.281 -22.532 1.00 42.04 41 VAL B O 1
ATOM 1418 N N . HIS B 1 41 ? -20.714 -5.971 -22.140 1.00 35.61 42 HIS B N 1
ATOM 1419 C CA A HIS B 1 41 ? -21.918 -5.200 -22.460 0.53 39.69 42 HIS B CA 1
ATOM 1420 C CA B HIS B 1 41 ? -21.907 -5.179 -22.438 0.47 37.67 42 HIS B CA 1
ATOM 1421 C C . HIS B 1 41 ? -22.953 -5.415 -21.346 1.00 47.46 42 HIS B C 1
ATOM 1422 O O . HIS B 1 41 ? -23.979 -6.068 -21.548 1.00 41.40 42 HIS B O 1
ATOM 1435 N N . GLY B 1 42 ? -22.678 -4.855 -20.170 1.00 50.91 43 GLY B N 1
ATOM 1436 C CA . GLY B 1 42 ? -23.618 -4.949 -19.068 1.00 48.42 43 GLY B CA 1
ATOM 1437 C C . GLY B 1 42 ? -23.828 -6.381 -18.626 1.00 68.25 43 GLY B C 1
ATOM 1438 O O . GLY B 1 42 ? -22.904 -7.203 -18.624 1.00 70.54 43 GLY B O 1
ATOM 1439 N N . GLY B 1 43 ? -25.062 -6.689 -18.257 1.00 52.10 44 GLY B N 1
ATOM 1440 C CA . GLY B 1 43 ? -25.365 -8.016 -17.754 1.00 54.63 44 GLY B CA 1
ATOM 1441 C C . GLY B 1 43 ? -25.103 -8.141 -16.267 1.00 72.08 44 GLY B C 1
ATOM 1442 O O . GLY B 1 43 ? -24.202 -7.518 -15.705 1.00 66.71 44 GLY B O 1
ATOM 1443 N N . LEU B 1 44 ? -25.919 -8.965 -15.617 1.00 71.90 45 LEU B N 1
ATOM 1444 C CA . LEU B 1 44 ? -25.812 -9.210 -14.186 1.00 81.95 45 LEU B CA 1
ATOM 1445 C C . LEU B 1 44 ? -25.751 -10.709 -13.941 1.00 91.20 45 LEU B C 1
ATOM 1446 O O . LEU B 1 44 ? -26.626 -11.451 -14.398 1.00 92.33 45 LEU B O 1
ATOM 1451 N N . ASP B 1 45 ? -24.719 -11.149 -13.227 1.00 89.71 46 ASP B N 1
ATOM 1452 C CA . ASP B 1 45 ? -24.626 -12.547 -12.840 1.00 85.78 46 ASP B CA 1
ATOM 1453 C C . ASP B 1 45 ? -25.766 -12.906 -11.894 1.00 104.30 46 ASP B C 1
ATOM 1454 O O . ASP B 1 45 ? -26.304 -12.054 -11.181 1.00 103.76 46 ASP B O 1
ATOM 1456 N N . SER B 1 46 ? -26.141 -14.186 -11.900 1.00 112.86 47 SER B N 1
ATOM 1457 C CA . SER B 1 46 ? -27.225 -14.664 -11.049 1.00 113.29 47 SER B CA 1
ATOM 1458 C C . SER B 1 46 ? -26.861 -14.493 -9.580 1.00 123.24 47 SER B C 1
ATOM 1459 O O . SER B 1 46 ? -25.945 -15.157 -9.084 1.00 138.71 47 SER B O 1
ATOM 1460 N N . ASN B 1 47 ? -27.575 -13.606 -8.883 1.00 118.13 48 ASN B N 1
ATOM 1461 C CA . ASN B 1 47 ? -27.266 -13.258 -7.495 1.00 115.87 48 ASN B CA 1
ATOM 1462 C C . ASN B 1 47 ? -25.816 -12.799 -7.361 1.00 113.04 48 ASN B C 1
ATOM 1463 O O . ASN B 1 47 ? -25.125 -13.12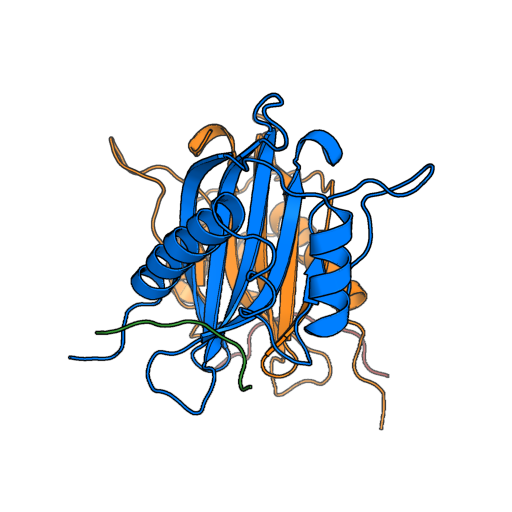0 -6.391 1.00 120.68 48 ASN B O 1
ATOM 1465 N N . GLY B 1 48 ? -25.351 -12.040 -8.351 1.00 106.99 49 GLY B N 1
ATOM 1466 C CA . GLY B 1 48 ? -23.969 -11.614 -8.403 1.00 109.20 49 GLY B CA 1
ATOM 1467 C C . GLY B 1 48 ? -23.824 -10.249 -9.042 1.00 100.31 49 GLY B C 1
ATOM 1468 O O . GLY B 1 48 ? -24.801 -9.614 -9.444 1.00 89.77 49 GLY B O 1
ATOM 1469 N N . LYS B 1 49 ? -22.576 -9.812 -9.141 1.00 97.65 50 LYS B N 1
ATOM 1470 C CA . LYS B 1 49 ? -22.227 -8.475 -9.608 1.00 91.78 50 LYS B CA 1
ATOM 1471 C C . LYS B 1 49 ? -22.362 -8.400 -11.129 1.00 89.15 50 LYS B C 1
ATOM 1472 O O . LYS B 1 49 ? -22.739 -9.375 -11.788 1.00 87.67 50 LYS B O 1
ATOM 1474 N N . PRO B 1 50 ? -22.095 -7.215 -11.733 1.00 77.27 51 PRO B N 1
ATOM 1475 C CA . PRO B 1 50 ? -21.998 -7.124 -13.199 1.00 75.56 51 PRO B CA 1
ATOM 1476 C C . PRO B 1 50 ? -21.189 -8.233 -13.864 1.00 77.75 51 PRO B C 1
ATOM 1477 O O . PRO B 1 50 ? -20.317 -8.845 -13.239 1.00 96.02 51 PRO B O 1
ATOM 1481 N N . ALA B 1 51 ? -21.466 -8.483 -15.143 1.00 75.95 52 ALA B N 1
ATOM 1482 C CA . ALA B 1 51 ? -20.869 -9.603 -15.858 1.00 83.36 52 ALA B CA 1
ATOM 1483 C C . ALA B 1 51 ? -19.393 -9.338 -16.165 1.00 65.72 52 ALA B C 1
ATOM 1484 O O . ALA B 1 51 ? -18.885 -8.224 -16.019 1.00 60.47 52 ALA B O 1
ATOM 1486 N N . ASP B 1 52 ? -18.706 -10.393 -16.608 1.00 61.49 53 ASP B N 1
ATOM 1487 C CA A ASP B 1 52 ? -17.283 -10.308 -16.907 0.62 65.99 53 ASP B CA 1
ATOM 1488 C CA B ASP B 1 52 ? -17.286 -10.361 -16.921 0.38 65.99 53 ASP B CA 1
ATOM 1489 C C . ASP B 1 52 ? -17.086 -9.992 -18.392 1.00 72.21 53 ASP B C 1
ATOM 1490 O O . ASP B 1 52 ? -18.019 -9.586 -19.089 1.00 59.49 53 ASP B O 1
ATOM 1499 N N . ALA B 1 53 ? -15.860 -10.158 -18.893 1.00 67.61 54 ALA B N 1
ATOM 1500 C CA . ALA B 1 53 ? -15.518 -9.774 -20.256 1.00 58.15 54 ALA B CA 1
ATOM 1501 C C . ALA B 1 53 ? -14.946 -10.948 -21.042 1.00 63.62 54 ALA B C 1
ATOM 1502 O O . ALA B 1 53 ? -14.280 -11.826 -20.487 1.00 64.44 54 ALA B O 1
ATOM 1504 N N . VAL B 1 54 ? -15.207 -10.940 -22.349 1.00 52.11 55 VAL B N 1
ATOM 1505 C CA . VAL B 1 54 ? -14.675 -11.934 -23.271 1.00 48.28 55 VAL B CA 1
ATOM 1506 C C . VAL B 1 54 ? -13.663 -11.252 -24.182 1.00 46.61 55 VAL B C 1
ATOM 1507 O O . VAL B 1 54 ? -13.640 -10.025 -24.325 1.00 48.28 55 VAL B O 1
ATOM 1511 N N . TYR B 1 55 ? -12.817 -12.065 -24.813 1.00 51.37 56 TYR B N 1
ATOM 1512 C CA . TYR B 1 55 ? -11.658 -11.573 -25.548 1.00 51.70 56 TYR B CA 1
ATOM 1513 C C . TYR B 1 55 ? -11.573 -12.226 -26.919 1.00 49.97 56 TYR B C 1
ATOM 1514 O O . TYR B 1 55 ? -11.817 -13.427 -27.062 1.00 48.69 56 TYR B O 1
ATOM 1523 N N . GLY B 1 56 ? -11.210 -11.431 -27.920 1.00 48.00 57 GLY B N 1
ATOM 1524 C CA . GLY B 1 56 ? -11.019 -11.928 -29.265 1.00 46.40 57 GLY B CA 1
ATOM 1525 C C . GLY B 1 56 ? -12.303 -11.949 -30.079 1.00 52.95 57 GLY B C 1
ATOM 1526 O O . GLY B 1 56 ? -13.414 -11.987 -29.555 1.00 51.89 57 GLY B O 1
ATOM 1527 N N . GLN B 1 57 ? -12.124 -11.964 -31.402 1.00 45.08 58 GLN B N 1
ATOM 1528 C CA . GLN B 1 57 ? -13.246 -11.795 -32.321 1.00 40.34 58 GLN B CA 1
ATOM 1529 C C . GLN B 1 57 ? -14.291 -12.897 -32.161 1.00 48.79 58 GLN B C 1
ATOM 1530 O O . GLN B 1 57 ? -15.500 -12.632 -32.210 1.00 47.03 58 GLN B O 1
ATOM 1536 N N . LYS B 1 58 ? -13.850 -14.139 -31.964 1.00 46.35 59 LYS B N 1
ATOM 1537 C CA . LYS B 1 58 ? -14.785 -15.259 -31.965 1.00 49.96 59 LYS B CA 1
ATOM 1538 C C . LYS B 1 58 ? -15.641 -15.269 -30.699 1.00 47.35 59 LYS B C 1
ATOM 1539 O O . LYS B 1 58 ? -16.871 -15.391 -30.769 1.00 51.19 59 LYS B O 1
ATOM 1543 N N . GLU B 1 59 ? -15.010 -15.120 -29.531 1.00 46.43 60 GLU B N 1
ATOM 1544 C CA . GLU B 1 59 ? -15.769 -15.053 -28.285 1.00 44.29 60 GLU B CA 1
ATOM 1545 C C . GLU B 1 59 ? -16.665 -13.821 -28.251 1.00 40.44 60 GLU B C 1
ATOM 1546 O O . GLU B 1 59 ? -17.777 -13.867 -27.712 1.00 43.51 60 GLU B O 1
ATOM 1552 N N . ILE B 1 60 ? -16.196 -12.707 -28.816 1.00 35.54 61 ILE B N 1
ATOM 1553 C CA . ILE B 1 60 ? -17.013 -11.498 -28.842 1.00 34.90 61 ILE B CA 1
ATOM 1554 C C . ILE B 1 60 ? -18.251 -11.716 -29.702 1.00 41.23 61 ILE B C 1
ATOM 1555 O O . ILE B 1 60 ? -19.362 -11.319 -29.330 1.00 40.34 61 ILE B O 1
ATOM 1560 N N . HIS B 1 61 ? -18.083 -12.359 -30.858 1.00 33.76 62 HIS B N 1
ATOM 1561 C CA . HIS B 1 61 ? -19.232 -12.726 -31.677 1.00 34.28 62 HIS B CA 1
ATOM 1562 C C . HIS B 1 61 ? -20.185 -13.638 -30.913 1.00 41.91 62 HIS B C 1
ATOM 1563 O O . HIS B 1 61 ? -21.407 -13.455 -30.967 1.00 34.46 62 HIS B O 1
ATOM 1570 N N . ARG B 1 62 ? -19.645 -14.638 -30.208 1.00 40.54 63 ARG B N 1
ATOM 1571 C CA . ARG B 1 62 ? -20.503 -15.544 -29.446 1.00 36.64 63 ARG B CA 1
ATOM 1572 C C . ARG B 1 62 ? -21.323 -14.783 -28.407 1.00 42.56 63 ARG B C 1
ATOM 1573 O O . ARG B 1 62 ? -22.535 -15.005 -28.272 1.00 41.97 63 ARG B O 1
ATOM 1581 N N . LYS B 1 63 ? -20.684 -13.862 -27.684 1.00 37.77 64 LYS B N 1
ATOM 1582 C CA . LYS B 1 63 ? -21.404 -13.063 -26.696 1.00 43.43 64 LYS B CA 1
ATOM 1583 C C . LYS B 1 63 ? -22.465 -12.189 -27.361 1.00 39.30 64 LYS B C 1
ATOM 1584 O O . LYS B 1 63 ? -23.608 -12.107 -26.888 1.00 40.16 64 LYS B O 1
ATOM 1590 N N . VAL B 1 64 ? -22.101 -11.529 -28.464 1.00 35.74 65 VAL B N 1
ATOM 1591 C CA . VAL B 1 64 ? -23.027 -10.627 -29.146 1.00 38.73 65 VAL B CA 1
ATOM 1592 C C . VAL B 1 64 ? -24.272 -11.382 -29.597 1.00 34.41 65 VAL B C 1
ATOM 1593 O O . VAL B 1 64 ? -25.403 -10.926 -29.389 1.00 38.87 65 VAL B O 1
ATOM 1597 N N . MET B 1 65 ? -24.088 -12.557 -30.203 1.00 32.25 66 MET B N 1
ATOM 1598 C CA . MET B 1 65 ? -25.252 -13.335 -30.622 1.00 33.15 66 MET B CA 1
ATOM 1599 C C . MET B 1 65 ? -26.027 -13.899 -29.441 1.00 45.46 66 MET B C 1
ATOM 1600 O O . MET B 1 65 ? -27.247 -14.072 -29.541 1.00 51.49 66 MET B O 1
ATOM 1605 N N . SER B 1 66 ? -25.361 -14.188 -28.318 1.00 44.54 67 SER B N 1
ATOM 1606 C CA . SER B 1 66 ? -26.114 -14.601 -27.139 1.00 44.15 67 SER B CA 1
ATOM 1607 C C . SER B 1 66 ? -26.922 -13.451 -26.550 1.00 45.73 67 SER B C 1
ATOM 1608 O O . SER B 1 66 ? -27.892 -13.697 -25.826 1.00 47.57 67 SER B O 1
ATOM 1611 N N . GLN B 1 67 ? -26.547 -12.203 -26.847 1.00 42.89 68 GLN B N 1
ATOM 1612 C CA . GLN B 1 67 ? -27.296 -11.057 -26.344 1.00 43.91 68 GLN B CA 1
ATOM 1613 C C . GLN B 1 67 ? -28.584 -10.785 -27.117 1.00 45.46 68 GLN B C 1
ATOM 1614 O O . GLN B 1 67 ? -29.429 -10.029 -26.625 1.00 39.01 68 GLN B O 1
ATOM 1620 N N . ASN B 1 68 ? -28.744 -11.360 -28.312 1.00 48.20 69 ASN B N 1
ATOM 1621 C CA . ASN B 1 68 ? -29.995 -11.322 -29.073 1.00 48.38 69 ASN B CA 1
ATOM 1622 C C . ASN B 1 68 ? -30.443 -9.882 -29.347 1.00 49.40 69 ASN B C 1
ATOM 1623 O O . ASN B 1 68 ? -31.481 -9.414 -28.875 1.00 51.48 69 ASN B O 1
ATOM 1628 N N . PHE B 1 69 ? -29.637 -9.193 -30.147 1.00 48.33 70 PHE B N 1
ATOM 1629 C CA . PHE B 1 69 ? -29.949 -7.823 -30.531 1.00 41.73 70 PHE B CA 1
ATOM 1630 C C . PHE B 1 69 ? -30.976 -7.830 -31.658 1.00 41.46 70 PHE B C 1
ATOM 1631 O O . PHE B 1 69 ? -30.727 -8.389 -32.733 1.00 41.12 70 PHE B O 1
ATOM 1639 N N . THR B 1 70 ? -32.127 -7.210 -31.409 1.00 41.57 71 THR B N 1
ATOM 1640 C CA . THR B 1 70 ? -33.219 -7.150 -32.375 1.00 43.79 71 THR B CA 1
ATOM 1641 C C . THR B 1 70 ? -33.785 -5.742 -32.376 1.00 46.15 71 THR B C 1
ATOM 1642 O O . THR B 1 70 ? -34.197 -5.243 -31.324 1.00 48.54 71 THR B O 1
ATOM 1646 N N . ASN B 1 71 ? -33.821 -5.118 -33.555 1.00 48.89 72 ASN B N 1
ATOM 1647 C CA A ASN B 1 71 ? -34.350 -3.766 -33.715 0.50 48.95 72 ASN B CA 1
ATOM 1648 C CA B ASN B 1 71 ? -34.349 -3.765 -33.717 0.50 48.94 72 ASN B CA 1
ATOM 1649 C C . ASN B 1 71 ? -33.768 -2.829 -32.659 1.00 51.66 72 ASN B C 1
ATOM 1650 O O . ASN B 1 71 ? -34.478 -2.052 -32.016 1.00 51.99 72 ASN B O 1
ATOM 1659 N N . CYS B 1 72 ? -32.451 -2.927 -32.477 1.00 43.65 73 CYS B N 1
ATOM 1660 C CA . CYS B 1 72 ? -31.757 -2.108 -31.497 1.00 42.79 73 CYS B CA 1
ATOM 1661 C C . CYS B 1 72 ? -31.869 -0.637 -31.864 1.00 49.60 73 CYS B C 1
ATOM 1662 O O . CYS B 1 72 ? -31.603 -0.245 -33.003 1.00 50.34 73 CYS B O 1
ATOM 1665 N N . HIS B 1 73 ? -32.271 0.181 -30.900 1.00 38.26 74 HIS B N 1
ATOM 1666 C CA . HIS B 1 73 ? -32.387 1.614 -31.112 1.00 38.44 74 HIS B CA 1
ATOM 1667 C C . HIS B 1 73 ? -31.537 2.328 -30.078 1.00 39.87 74 HIS B C 1
ATOM 1668 O O . HIS B 1 73 ? -31.600 2.014 -28.883 1.00 38.26 74 HIS B O 1
ATOM 1675 N N . THR B 1 74 ? -30.732 3.271 -30.547 1.00 34.41 75 THR B N 1
ATOM 1676 C CA . THR B 1 74 ? -29.757 3.948 -29.713 1.00 30.36 75 THR B CA 1
ATOM 1677 C C . THR B 1 74 ? -29.936 5.447 -29.865 1.00 35.66 75 THR B C 1
ATOM 1678 O O . THR B 1 74 ? -29.927 5.966 -30.985 1.00 40.93 75 THR B O 1
ATOM 1682 N N . LYS B 1 75 ? -30.124 6.128 -28.743 1.00 33.05 76 LYS B N 1
ATOM 1683 C CA . LYS B 1 75 ? -30.124 7.582 -28.689 1.00 32.94 76 LYS B CA 1
ATOM 1684 C C . LYS B 1 75 ? -28.813 8.016 -28.054 1.00 35.99 76 LYS B C 1
ATOM 1685 O O . LYS B 1 75 ? -28.553 7.710 -26.884 1.00 35.43 76 LYS B O 1
ATOM 1691 N N . ILE B 1 76 ? -27.981 8.697 -28.831 1.00 35.35 77 ILE B N 1
ATOM 1692 C CA . ILE B 1 76 ? -26.686 9.162 -28.353 1.00 31.36 77 ILE B CA 1
ATOM 1693 C C . ILE B 1 76 ? -26.849 10.579 -27.838 1.00 34.86 77 ILE B C 1
ATOM 1694 O O . ILE B 1 76 ? -27.311 11.464 -28.565 1.00 36.84 77 ILE B O 1
ATOM 1699 N N A ARG B 1 77 ? -26.464 10.803 -26.580 0.48 33.36 78 ARG B N 1
ATOM 1700 N N B ARG B 1 77 ? -26.477 10.802 -26.582 0.52 32.31 78 ARG B N 1
ATOM 1701 C CA A ARG B 1 77 ? -26.576 12.128 -25.996 0.48 33.38 78 ARG B CA 1
ATOM 1702 C CA B ARG B 1 77 ? -26.594 12.126 -26.004 0.52 33.40 78 ARG B CA 1
ATOM 1703 C C A ARG B 1 77 ? -25.241 12.812 -25.744 0.48 34.14 78 ARG B C 1
ATOM 1704 C C B ARG B 1 77 ? -25.254 12.763 -25.673 0.52 34.68 78 ARG B C 1
ATOM 1705 O O A ARG B 1 77 ? -25.206 14.047 -25.720 0.48 35.95 78 ARG B O 1
ATOM 1706 O O B ARG B 1 77 ? -25.215 13.975 -25.432 0.52 35.72 78 ARG B O 1
ATOM 1721 N N A HIS B 1 78 ? -24.149 12.066 -25.569 0.48 30.11 79 HIS B N 1
ATOM 1722 N N B HIS B 1 78 ? -24.157 12.003 -25.680 0.52 30.00 79 HIS B N 1
ATOM 1723 C CA A HIS B 1 78 ? -22.852 12.732 -25.609 0.48 31.05 79 HIS B CA 1
ATOM 1724 C CA B HIS B 1 78 ? -22.854 12.637 -25.533 0.52 31.55 79 HIS B CA 1
ATOM 1725 C C A HIS B 1 78 ? -21.746 11.758 -25.983 0.48 31.04 79 HIS B C 1
ATOM 1726 C C B HIS B 1 78 ? -21.736 11.715 -25.999 0.52 31.08 79 HIS B C 1
ATOM 1727 O O A HIS B 1 78 ? -21.797 10.570 -25.658 0.48 30.75 79 HIS B O 1
ATOM 1728 O O B HIS B 1 78 ? -21.761 10.512 -25.727 0.52 31.04 79 HIS B O 1
ATOM 1741 N N . VAL B 1 79 ? -20.739 12.301 -26.668 1.00 29.32 80 VAL B N 1
ATOM 1742 C CA . VAL B 1 79 ? -19.570 11.565 -27.140 1.00 34.86 80 VAL B CA 1
ATOM 1743 C C . VAL B 1 79 ? -18.324 12.398 -26.873 1.00 39.41 80 VAL B C 1
ATOM 1744 O O . VAL B 1 79 ? -18.257 13.572 -27.255 1.00 37.48 80 VAL B O 1
ATOM 1748 N N . ASP B 1 80 ? -17.338 11.785 -26.233 1.00 32.51 81 ASP B N 1
ATOM 1749 C CA . ASP B 1 80 ? -16.001 12.332 -26.104 1.00 38.43 81 ASP B CA 1
ATOM 1750 C C . ASP B 1 80 ? -15.013 11.435 -26.827 1.00 34.12 81 ASP B C 1
ATOM 1751 O O . ASP B 1 80 ? -15.155 10.210 -26.815 1.00 39.53 81 ASP B O 1
ATOM 1756 N N . ALA B 1 81 ? -14.015 12.046 -27.452 1.00 40.62 82 ALA B N 1
ATOM 1757 C CA . ALA B 1 81 ? -12.954 11.289 -28.099 1.00 29.58 82 ALA B CA 1
ATOM 1758 C C . ALA B 1 81 ? -11.679 12.096 -27.934 1.00 35.36 82 ALA B C 1
ATOM 1759 O O . ALA B 1 81 ? -11.652 13.296 -28.222 1.00 40.87 82 ALA B O 1
ATOM 1761 N N . HIS B 1 82 ? -10.652 11.448 -27.404 1.00 33.96 83 HIS B N 1
ATOM 1762 C CA . HIS B 1 82 ? -9.379 12.105 -27.169 1.00 35.18 83 HIS B CA 1
ATOM 1763 C C . HIS B 1 82 ? -8.249 11.197 -27.623 1.00 35.87 83 HIS B C 1
ATOM 1764 O O . HIS B 1 82 ? -8.351 9.968 -27.566 1.00 34.14 83 HIS B O 1
ATOM 1771 N N . ALA B 1 83 ? -7.176 11.821 -28.095 1.00 39.25 84 ALA B N 1
ATOM 1772 C CA . ALA B 1 83 ? -5.983 11.070 -28.446 1.00 33.59 84 ALA B CA 1
ATOM 1773 C C . ALA B 1 83 ? -5.435 10.361 -27.215 1.00 39.28 84 ALA B C 1
ATOM 1774 O O . ALA B 1 83 ? -5.515 10.869 -26.092 1.00 34.12 84 ALA B O 1
ATOM 1776 N N . THR B 1 84 ? -4.886 9.173 -27.430 1.00 33.08 85 THR B N 1
ATOM 1777 C CA . THR B 1 84 ? -4.333 8.374 -26.351 1.00 37.10 85 THR B CA 1
ATOM 1778 C C . THR B 1 84 ? -3.193 7.540 -26.925 1.00 37.98 85 THR B C 1
ATOM 1779 O O . THR B 1 84 ? -2.889 7.616 -28.122 1.00 42.88 85 THR B O 1
ATOM 1783 N N . LEU B 1 85 ? -2.583 6.727 -26.057 1.00 34.99 86 LEU B N 1
ATOM 1784 C CA . LEU B 1 85 ? -1.335 6.017 -26.341 1.00 44.08 86 LEU B CA 1
ATOM 1785 C C . LEU B 1 85 ? -1.259 5.480 -27.763 1.00 37.33 86 LEU B C 1
ATOM 1786 O O . LEU B 1 85 ? -2.232 4.944 -28.296 1.00 37.15 86 LEU B O 1
ATOM 1791 N N . ASN B 1 86 ? -0.076 5.618 -28.355 1.00 43.81 87 ASN B N 1
ATOM 1792 C CA . ASN B 1 86 ? 0.253 5.099 -29.682 1.00 49.86 87 ASN B CA 1
ATOM 1793 C C . ASN B 1 86 ? -0.866 5.341 -30.687 1.00 46.41 87 ASN B C 1
ATOM 1794 O O . ASN B 1 86 ? -1.415 4.423 -31.295 1.00 46.49 87 ASN B O 1
ATOM 1799 N N . ASP B 1 87 ? -1.182 6.625 -30.853 1.00 48.44 88 ASP B N 1
ATOM 1800 C CA . ASP 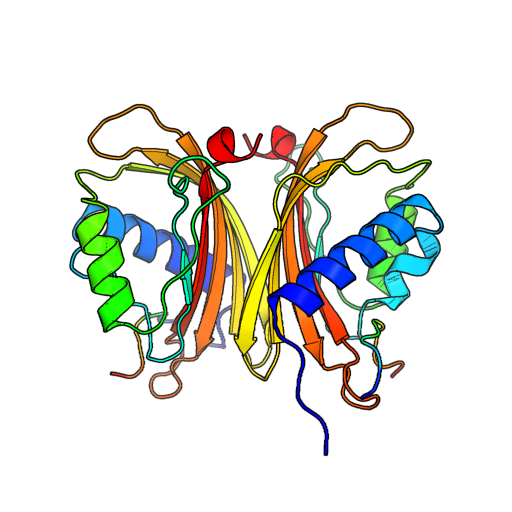B 1 87 ? -2.133 7.090 -31.856 1.00 46.25 88 ASP B CA 1
ATOM 1801 C C . ASP B 1 87 ? -3.504 6.446 -31.686 1.00 38.85 88 ASP B C 1
ATOM 1802 O O . ASP B 1 87 ? -4.253 6.301 -32.653 1.00 35.39 88 ASP B O 1
ATOM 1807 N N . GLY B 1 88 ? -3.846 6.054 -30.458 1.00 35.80 89 GLY B N 1
ATOM 1808 C CA . GLY B 1 88 ? -5.174 5.542 -30.202 1.00 31.20 89 GLY B CA 1
ATOM 1809 C C . GLY B 1 88 ? -6.161 6.660 -29.941 1.00 28.14 89 GLY B C 1
ATOM 1810 O O . GLY B 1 88 ? -5.805 7.826 -29.789 1.00 31.79 89 GLY B O 1
ATOM 1811 N N . VAL B 1 89 ? -7.435 6.292 -29.864 1.00 32.03 90 VAL B N 1
ATOM 1812 C CA . VAL B 1 89 ? -8.497 7.235 -29.529 1.00 33.25 90 VAL B CA 1
ATOM 1813 C C . VAL B 1 89 ? -9.346 6.621 -28.427 1.00 31.93 90 VAL B C 1
ATOM 1814 O O . VAL B 1 89 ? -9.953 5.563 -28.625 1.00 27.93 90 VAL B O 1
ATOM 1818 N N . VAL B 1 90 ? -9.395 7.274 -27.276 1.00 27.54 91 VAL B N 1
ATOM 1819 C CA . VAL B 1 90 ? -10.302 6.862 -26.213 1.00 30.67 91 VAL B CA 1
ATOM 1820 C C . VAL B 1 90 ? -11.618 7.604 -26.405 1.00 31.71 91 VAL B C 1
ATOM 1821 O O . VAL B 1 90 ? -11.631 8.817 -26.649 1.00 32.35 91 VAL B O 1
ATOM 1825 N N . VAL B 1 91 ? -12.725 6.870 -26.328 1.00 23.05 92 VAL B N 1
ATOM 1826 C CA . VAL B 1 91 ? -14.055 7.410 -26.571 1.00 25.44 92 VAL B CA 1
ATOM 1827 C C . VAL B 1 91 ? -14.938 7.090 -25.375 1.00 29.23 92 VAL B C 1
ATOM 1828 O O . VAL B 1 91 ? -14.958 5.952 -24.897 1.00 27.05 92 VAL B O 1
ATOM 1832 N N . GLN B 1 92 ? -15.674 8.089 -24.905 1.00 25.04 93 GLN B N 1
ATOM 1833 C CA . GLN B 1 92 ? -16.669 7.916 -23.854 1.00 30.60 93 GLN B CA 1
ATOM 1834 C C . GLN B 1 92 ? -18.025 8.290 -24.429 1.00 29.91 93 GLN B C 1
ATOM 1835 O O . GLN B 1 92 ? -18.210 9.413 -24.907 1.00 31.28 93 GLN B O 1
ATOM 1841 N N . VAL B 1 93 ? -18.966 7.355 -24.392 1.00 25.40 94 VAL B N 1
ATOM 1842 C CA . VAL B 1 93 ? -20.304 7.563 -24.927 1.00 27.93 94 VAL B CA 1
ATOM 1843 C C . VAL B 1 93 ? -21.305 7.486 -23.786 1.00 25.18 94 VAL B C 1
ATOM 1844 O O . VAL B 1 93 ? -21.241 6.576 -22.954 1.00 29.52 94 VAL B O 1
ATOM 1848 N N . MET B 1 94 ? -22.220 8.443 -23.749 1.00 22.21 95 MET B N 1
ATOM 1849 C CA . MET B 1 94 ? -23.342 8.445 -22.825 1.00 30.16 95 MET B CA 1
ATOM 1850 C C . MET B 1 94 ? -24.610 8.474 -23.664 1.00 33.31 95 MET B C 1
ATOM 1851 O O . MET B 1 94 ? -24.751 9.349 -24.533 1.00 33.05 95 MET B O 1
ATOM 1856 N N . GLY B 1 95 ? -25.513 7.525 -23.427 1.00 30.67 96 GLY B N 1
ATOM 1857 C CA . GLY B 1 95 ? -26.727 7.514 -24.226 1.00 33.00 96 GLY B CA 1
ATOM 1858 C C . GLY B 1 95 ? -27.798 6.601 -23.669 1.00 29.81 96 GLY B C 1
ATOM 1859 O O . GLY B 1 95 ? -27.737 6.166 -22.521 1.00 28.58 96 GLY B O 1
ATOM 1860 N N . LEU B 1 96 ? -28.802 6.332 -24.501 1.00 29.91 97 LEU B N 1
ATOM 1861 C CA . LEU B 1 96 ? -29.873 5.399 -24.167 1.00 32.01 97 LEU B CA 1
ATOM 1862 C C . LEU B 1 96 ? -29.968 4.330 -25.244 1.00 27.92 97 LEU B C 1
ATOM 1863 O O . LEU B 1 96 ? -29.834 4.624 -26.436 1.00 29.20 97 LEU B O 1
ATOM 1868 N N . LEU B 1 97 ? -30.208 3.092 -24.816 1.00 27.07 98 LEU B N 1
ATOM 1869 C CA . LEU B 1 97 ? -30.320 1.943 -25.705 1.00 26.99 98 LEU B CA 1
ATOM 1870 C C . LEU B 1 97 ? -31.582 1.154 -25.377 1.00 39.85 98 LEU B C 1
ATOM 1871 O O . LEU B 1 97 ? -31.901 0.936 -24.204 1.00 35.45 98 LEU B O 1
ATOM 1876 N N . SER B 1 98 ? -32.293 0.722 -26.419 1.00 39.61 99 SER B N 1
ATOM 1877 C CA A SER B 1 98 ? -33.466 -0.130 -26.272 0.77 40.34 99 SER B CA 1
ATOM 1878 C CA B SER B 1 98 ? -33.467 -0.129 -26.274 0.23 39.04 99 SER B CA 1
ATOM 1879 C C . SER B 1 98 ? -33.328 -1.325 -27.202 1.00 39.11 99 SER B C 1
ATOM 1880 O O . SER B 1 98 ? -33.097 -1.160 -28.404 1.00 40.85 99 SER B O 1
ATOM 1885 N N . ASN B 1 99 ? -33.469 -2.521 -26.646 1.00 34.72 100 ASN B N 1
ATOM 1886 C CA . ASN B 1 99 ? -33.379 -3.746 -27.421 1.00 39.47 100 ASN B CA 1
ATOM 1887 C C . ASN B 1 99 ? -34.746 -4.411 -27.494 1.00 38.80 100 ASN B C 1
ATOM 1888 O O . ASN B 1 99 ? -35.484 -4.440 -26.506 1.00 42.74 100 ASN B O 1
ATOM 1893 N N . ASN B 1 100 ? -35.077 -4.939 -28.675 1.00 38.61 101 ASN B N 1
ATOM 1894 C CA . ASN B 1 100 ? -36.312 -5.696 -28.890 1.00 42.61 101 ASN B CA 1
ATOM 1895 C C . ASN B 1 100 ? -37.542 -4.852 -28.559 1.00 42.07 101 ASN B C 1
ATOM 1896 O O . ASN B 1 100 ? -38.533 -5.352 -28.025 1.00 45.10 101 ASN B O 1
ATOM 1901 N N . ASN B 1 101 ? -37.471 -3.558 -28.884 1.00 41.85 102 ASN B N 1
ATOM 1902 C CA . ASN B 1 101 ? -38.558 -2.608 -28.634 1.00 53.01 102 ASN B CA 1
ATOM 1903 C C . ASN B 1 101 ? -38.969 -2.614 -27.165 1.00 47.24 102 ASN B C 1
ATOM 1904 O O . ASN B 1 101 ? -40.146 -2.487 -26.825 1.00 47.28 102 ASN B O 1
ATOM 1909 N N . GLN B 1 102 ? -37.983 -2.762 -26.284 1.00 52.87 103 GLN B N 1
ATOM 1910 C CA . GLN B 1 102 ? -38.243 -2.762 -24.851 1.00 53.40 103 GLN B CA 1
ATOM 1911 C C . GLN B 1 102 ? -37.813 -1.431 -24.244 1.00 46.81 103 GLN B C 1
ATOM 1912 O O . GLN B 1 102 ? -37.846 -0.398 -24.920 1.00 41.94 103 GLN B O 1
ATOM 1918 N N . ALA B 1 103 ? -37.403 -1.439 -22.980 1.00 40.79 104 ALA B N 1
ATOM 1919 C CA . ALA B 1 103 ? -37.171 -0.185 -22.279 1.00 39.19 104 ALA B CA 1
ATOM 1920 C C . ALA B 1 103 ? -35.980 0.573 -22.864 1.00 40.08 104 ALA B C 1
ATOM 1921 O O . ALA B 1 103 ? -34.938 -0.010 -23.178 1.00 34.15 104 ALA B O 1
ATOM 1923 N N . LEU B 1 104 ? -36.162 1.882 -23.039 1.00 38.01 105 LEU B N 1
ATOM 1924 C CA . LEU B 1 104 ? -35.067 2.810 -23.316 1.00 38.75 105 LEU B CA 1
ATOM 1925 C C . LEU B 1 104 ? -34.245 3.004 -22.044 1.00 40.87 105 LEU B C 1
ATOM 1926 O O . LEU B 1 104 ? -34.713 3.630 -21.086 1.00 46.78 105 LEU B O 1
ATOM 1931 N N . ARG B 1 105 ? -33.022 2.476 -22.024 1.00 31.59 106 ARG B N 1
ATOM 1932 C CA . ARG B 1 105 ? -32.224 2.386 -20.805 1.00 33.32 106 ARG B CA 1
ATOM 1933 C C . ARG B 1 105 ? -30.946 3.203 -20.934 1.00 34.17 106 ARG B C 1
ATOM 1934 O O . ARG B 1 105 ? -30.242 3.104 -21.945 1.00 29.83 106 ARG B O 1
ATOM 1942 N N . ARG B 1 106 ? -30.637 3.983 -19.899 1.00 31.67 107 ARG B N 1
ATOM 1943 C CA . ARG B 1 106 ? -29.439 4.813 -19.906 1.00 29.11 107 ARG B CA 1
ATOM 1944 C C . ARG B 1 106 ? -28.180 3.964 -19.746 1.00 33.61 107 ARG B C 1
ATOM 1945 O O . ARG B 1 106 ? -28.153 2.994 -18.981 1.00 31.38 107 ARG B O 1
ATOM 1953 N N . PHE B 1 107 ? -27.122 4.344 -20.461 1.00 27.74 108 PHE B N 1
ATOM 1954 C CA . PHE B 1 107 ? -25.887 3.580 -20.459 1.00 22.83 108 PHE B CA 1
ATOM 1955 C C . PHE B 1 107 ? -24.691 4.508 -20.605 1.00 24.72 108 PHE B C 1
ATOM 1956 O O . PHE B 1 107 ? -24.787 5.630 -21.129 1.00 32.12 108 PHE B O 1
ATOM 1964 N N . MET B 1 108 ? -23.549 3.975 -20.176 1.00 21.36 109 MET B N 1
ATOM 1965 C CA . MET B 1 108 ? -22.232 4.552 -20.380 1.00 26.91 109 MET B CA 1
ATOM 1966 C C . MET B 1 108 ? -21.349 3.510 -21.043 1.00 34.07 109 MET B C 1
ATOM 1967 O O . MET B 1 108 ? -21.413 2.322 -20.707 1.00 30.44 109 MET B O 1
ATOM 1972 N N . GLN B 1 109 ? -20.533 3.958 -21.989 1.00 34.99 110 GLN B N 1
ATOM 1973 C CA . GLN B 1 109 ? -19.659 3.069 -22.730 1.00 30.01 110 GLN B CA 1
ATOM 1974 C C . GLN B 1 109 ? -18.288 3.714 -22.866 1.00 37.01 110 GLN B C 1
ATOM 1975 O O . GLN B 1 109 ? -18.178 4.932 -23.031 1.00 33.52 110 GLN B O 1
ATOM 1981 N N . THR B 1 110 ? -17.244 2.899 -22.773 1.00 24.40 111 THR B N 1
ATOM 1982 C CA . THR B 1 110 ? -15.890 3.347 -23.052 1.00 20.85 111 THR B CA 1
ATOM 1983 C C . THR B 1 110 ? -15.303 2.471 -24.150 1.00 24.72 111 THR B C 1
ATOM 1984 O O . THR B 1 110 ? -15.329 1.238 -24.050 1.00 17.52 111 THR B O 1
ATOM 1988 N N . PHE B 1 111 ? -14.808 3.114 -25.203 1.00 19.12 112 PHE B N 1
ATOM 1989 C CA . PHE B 1 111 ? -14.084 2.472 -26.287 1.00 26.60 112 PHE B CA 1
ATOM 1990 C C . PHE B 1 111 ? -12.629 2.919 -26.267 1.00 22.69 112 PHE B C 1
ATOM 1991 O O . PHE B 1 111 ? -12.320 4.068 -25.946 1.00 23.34 112 PHE B O 1
ATOM 1999 N N . VAL B 1 112 ? -11.735 2.014 -26.644 1.00 27.61 113 VAL B N 1
ATOM 2000 C CA . VAL B 1 112 ? -10.385 2.381 -27.055 1.00 25.64 113 VAL B CA 1
ATOM 2001 C C . VAL B 1 112 ? -10.218 1.898 -28.485 1.00 21.24 113 VAL B C 1
ATOM 2002 O O . VAL B 1 112 ? -10.298 0.694 -28.745 1.00 28.24 113 VAL B O 1
ATOM 2006 N N . LEU B 1 113 ? -10.046 2.831 -29.412 1.00 24.90 114 LEU B N 1
ATOM 2007 C CA . LEU B 1 113 ? -9.817 2.518 -30.815 1.00 26.40 114 LEU B CA 1
ATOM 2008 C C . LEU B 1 113 ? -8.326 2.598 -31.104 1.00 28.89 114 LEU B C 1
ATOM 2009 O O . LEU B 1 113 ? -7.661 3.552 -30.691 1.00 30.51 114 LEU B O 1
ATOM 2014 N N . ALA B 1 114 ? -7.805 1.598 -31.810 1.00 35.40 115 ALA B N 1
ATOM 2015 C CA . ALA B 1 114 ? -6.392 1.578 -32.146 1.00 34.87 115 ALA B CA 1
ATOM 2016 C C . ALA B 1 114 ? -6.209 1.479 -33.654 1.00 34.81 115 ALA B C 1
ATOM 2017 O O . ALA B 1 114 ? -7.059 0.915 -34.349 1.00 32.79 115 ALA B O 1
ATOM 2019 N N . PRO B 1 115 ? -5.117 2.022 -34.190 1.00 38.13 116 PRO B N 1
ATOM 2020 C CA . PRO B 1 115 ? -4.847 1.862 -35.625 1.00 40.37 116 PRO B CA 1
ATOM 2021 C C . PRO B 1 115 ? -4.748 0.390 -35.999 1.00 42.90 116 PRO B C 1
ATOM 2022 O O . PRO B 1 115 ? -4.076 -0.396 -35.326 1.00 39.63 116 PRO B O 1
ATOM 2026 N N . GLU B 1 116 ? -5.447 0.016 -37.074 1.00 39.47 117 GLU B N 1
ATOM 2027 C CA . GLU B 1 116 ? -5.411 -1.372 -37.516 1.00 37.68 117 GLU B CA 1
ATOM 2028 C C . GLU B 1 116 ? -4.017 -1.765 -37.990 1.00 50.71 117 GLU B C 1
ATOM 2029 O O . GLU B 1 116 ? -3.596 -2.910 -37.795 1.00 53.76 117 GLU B O 1
ATOM 2035 N N . GLY B 1 117 ? -3.289 -0.838 -38.603 1.00 45.71 118 GLY B N 1
ATOM 2036 C CA . GLY B 1 117 ? -1.891 -1.077 -38.900 1.00 48.54 118 GLY B CA 1
ATOM 2037 C C . GLY B 1 117 ? -1.563 -1.270 -40.365 1.00 48.21 118 GLY B C 1
ATOM 2038 O O . GLY B 1 117 ? -0.542 -0.769 -40.845 1.00 66.66 118 GLY B O 1
ATOM 2039 N N . SER B 1 118 ? -2.413 -1.998 -41.088 1.00 54.87 119 SER B N 1
ATOM 2040 C CA . SER B 1 118 ? -2.139 -2.306 -42.486 1.00 55.97 119 SER B CA 1
ATOM 2041 C C . SER B 1 118 ? -2.763 -1.305 -43.448 1.00 59.75 119 SER B C 1
ATOM 2042 O O . SER B 1 118 ? -2.169 -1.013 -44.493 1.00 63.91 119 SER B O 1
ATOM 2044 N N . VAL B 1 119 ? -3.935 -0.769 -43.123 1.00 53.48 120 VAL B N 1
ATOM 2045 C CA . VAL B 1 119 ? -4.660 0.161 -43.983 1.00 51.44 120 VAL B CA 1
ATOM 2046 C C . VAL B 1 119 ? -4.649 1.537 -43.331 1.00 59.92 120 VAL B C 1
ATOM 2047 O O . VAL B 1 119 ? -5.051 1.685 -42.170 1.00 53.12 120 VAL B O 1
ATOM 2051 N N . ALA B 1 120 ? -4.207 2.542 -44.086 1.00 55.48 121 ALA B N 1
ATOM 2052 C CA . ALA B 1 120 ? -4.090 3.896 -43.557 1.00 54.37 121 ALA B CA 1
ATOM 2053 C C . ALA B 1 120 ? -5.431 4.404 -43.041 1.00 57.47 121 ALA B C 1
ATOM 2054 O O . ALA B 1 120 ? -6.463 4.250 -43.700 1.00 59.51 121 ALA B O 1
ATOM 2056 N N . ASN B 1 121 ? -5.403 5.013 -41.853 1.00 53.23 122 ASN B N 1
ATOM 2057 C CA . ASN B 1 121 ? -6.584 5.611 -41.224 1.00 48.56 122 ASN B CA 1
ATOM 2058 C C . ASN B 1 121 ? -7.673 4.580 -40.948 1.00 49.74 122 ASN B C 1
ATOM 2059 O O . ASN B 1 121 ? -8.862 4.912 -40.908 1.00 44.35 122 ASN B O 1
ATOM 2064 N N . LYS B 1 122 ? -7.279 3.326 -40.749 1.00 48.81 123 LYS B N 1
ATOM 2065 C CA . LYS B 1 122 ? -8.193 2.282 -40.311 1.00 46.00 123 LYS B CA 1
ATOM 2066 C C . LYS B 1 122 ? -7.995 2.016 -38.825 1.00 41.33 123 LYS B C 1
ATOM 2067 O O . LYS B 1 122 ? -6.863 1.996 -38.331 1.00 40.63 123 LYS B O 1
ATOM 2073 N N . PHE B 1 123 ? -9.103 1.800 -38.121 1.00 35.32 124 PHE B N 1
ATOM 2074 C CA . PHE B 1 123 ? -9.083 1.590 -36.683 1.00 35.97 124 PHE B CA 1
ATOM 2075 C C . PHE B 1 123 ? -9.903 0.359 -36.326 1.00 34.26 124 PHE B C 1
ATOM 2076 O O . PHE B 1 123 ? -10.894 0.037 -36.984 1.00 35.97 124 PHE B O 1
ATOM 2084 N N . TYR B 1 124 ? -9.473 -0.332 -35.279 1.00 35.39 125 TYR B N 1
ATOM 2085 C CA . TYR B 1 124 ? -10.231 -1.429 -34.701 1.00 34.66 125 TYR B CA 1
ATOM 2086 C C . TYR B 1 124 ? -10.511 -1.126 -33.232 1.00 32.94 125 TYR B C 1
ATOM 2087 O O . TYR B 1 124 ? -9.922 -0.216 -32.640 1.00 27.62 125 TYR B O 1
ATOM 2096 N N . VAL B 1 125 ? -11.439 -1.883 -32.654 1.00 31.46 126 VAL B N 1
ATOM 2097 C CA . VAL B 1 125 ? -11.835 -1.705 -31.261 1.00 22.41 126 VAL B CA 1
ATOM 2098 C C . VAL B 1 125 ? -10.962 -2.608 -30.402 1.00 25.14 126 VAL B C 1
ATOM 2099 O O . VAL B 1 125 ? -11.099 -3.833 -30.440 1.00 25.10 126 VAL B O 1
ATOM 2103 N N . HIS B 1 126 ? -10.064 -2.005 -29.623 1.00 30.19 127 HIS B N 1
ATOM 2104 C CA . HIS B 1 126 ? -9.261 -2.763 -28.675 1.00 32.57 127 HIS B CA 1
ATOM 2105 C C . HIS B 1 126 ? -10.017 -3.022 -27.377 1.00 27.81 127 HIS B C 1
ATOM 2106 O O . HIS B 1 126 ? -9.873 -4.096 -26.779 1.00 27.38 127 HIS B O 1
ATOM 2113 N N . ASN B 1 127 ? -10.825 -2.058 -26.930 1.00 24.67 128 ASN B N 1
ATOM 2114 C CA . ASN B 1 127 ? -11.569 -2.180 -25.682 1.00 29.38 128 ASN B CA 1
ATOM 2115 C C . ASN B 1 127 ? -12.988 -1.661 -25.861 1.00 24.38 128 ASN B C 1
ATOM 2116 O O . ASN B 1 127 ? -13.199 -0.589 -26.435 1.00 23.25 128 ASN B O 1
ATOM 2121 N N . ASP B 1 128 ? -13.955 -2.416 -25.337 1.00 22.05 129 ASP B N 1
ATOM 2122 C CA . ASP B 1 128 ? -15.371 -2.057 -25.396 1.00 21.62 129 ASP B CA 1
ATOM 2123 C C . ASP B 1 128 ? -15.995 -2.378 -24.037 1.00 28.07 129 ASP B C 1
ATOM 2124 O O . ASP B 1 128 ? -16.247 -3.550 -23.731 1.00 26.14 129 ASP B O 1
ATOM 2129 N N . ILE B 1 129 ? -16.239 -1.347 -23.227 1.00 21.69 130 ILE B N 1
ATOM 2130 C CA . ILE B 1 129 ? -16.858 -1.505 -21.914 1.00 27.64 130 ILE B CA 1
ATOM 2131 C C . ILE B 1 129 ? -18.187 -0.761 -21.906 1.00 29.41 130 ILE B C 1
ATOM 2132 O O . ILE B 1 129 ? -18.215 0.473 -22.003 1.00 21.78 130 ILE B O 1
ATOM 2137 N N . PHE B 1 130 ? -19.277 -1.507 -21.738 1.00 23.99 131 PHE B N 1
ATOM 2138 C CA . PHE B 1 130 ? -20.634 -0.983 -21.750 1.00 28.73 131 PHE B CA 1
ATOM 2139 C C . PHE B 1 130 ? -21.297 -1.338 -20.422 1.00 29.06 131 PHE B C 1
ATOM 2140 O O . PHE B 1 130 ? -21.196 -2.481 -19.962 1.00 31.88 131 PHE B O 1
ATOM 2148 N N . ARG B 1 131 ? -21.966 -0.365 -19.801 1.00 24.99 132 ARG B N 1
ATOM 2149 C CA . ARG B 1 131 ? -22.700 -0.615 -18.563 1.00 28.81 132 ARG B CA 1
ATOM 2150 C C . ARG B 1 131 ? -24.014 0.153 -18.563 1.00 26.39 132 ARG B C 1
ATOM 2151 O O . ARG B 1 131 ? -24.029 1.361 -18.818 1.00 23.10 132 ARG B O 1
ATOM 2159 N N . TYR B 1 132 ? -25.110 -0.547 -18.268 1.00 26.56 133 TYR B N 1
ATOM 2160 C CA . TYR B 1 132 ? -26.384 0.110 -18.003 1.00 21.48 133 TYR B CA 1
ATOM 2161 C C . TYR B 1 132 ? -26.371 0.720 -16.608 1.00 23.79 133 TYR B C 1
ATOM 2162 O O . TYR B 1 132 ? -25.883 0.109 -15.654 1.00 26.39 133 TYR B O 1
ATOM 2171 N N . GLN B 1 133 ? -26.920 1.931 -16.492 1.00 23.23 134 GLN B N 1
ATOM 2172 C CA . GLN B 1 133 ? -27.004 2.584 -15.187 1.00 27.03 134 GLN B CA 1
ATOM 2173 C C . GLN B 1 133 ? -27.917 1.825 -14.230 1.00 35.71 134 GLN B C 1
ATOM 2174 O O . GLN B 1 133 ? -27.634 1.747 -13.028 1.00 28.81 134 GLN B O 1
ATOM 2180 N N . ASP B 1 134 ? -29.026 1.272 -14.735 1.00 27.90 135 ASP B N 1
ATOM 2181 C CA . ASP B 1 134 ? -29.978 0.613 -13.841 1.00 34.16 135 ASP B CA 1
ATOM 2182 C C . ASP B 1 134 ? -29.459 -0.706 -13.296 1.00 28.02 135 ASP B C 1
ATOM 2183 O O . ASP B 1 134 ? -30.143 -1.329 -12.481 1.00 37.14 135 ASP B O 1
ATOM 2188 N N . GLU B 1 135 ? -28.289 -1.157 -13.738 1.00 29.25 136 GLU B N 1
ATOM 2189 C CA . GLU B 1 135 ? -27.643 -2.323 -13.159 1.00 34.19 136 GLU B CA 1
ATOM 2190 C C . GLU B 1 135 ? -26.515 -1.933 -12.215 1.00 33.84 136 GLU B C 1
ATOM 2191 O O . GLU B 1 135 ? -25.797 -2.810 -11.725 1.00 47.65 136 GLU B O 1
ATOM 2197 N N . VAL B 1 136 ? -26.355 -0.635 -11.943 1.00 32.54 137 VAL B N 1
ATOM 2198 C CA . VAL B 1 136 ? -25.277 -0.131 -11.096 1.00 35.73 137 VAL B CA 1
ATOM 2199 C C . VAL B 1 136 ? -25.840 0.815 -10.042 1.00 39.38 137 VAL B C 1
ATOM 2200 O O . VAL B 1 136 ? -25.560 0.666 -8.848 1.00 48.61 137 VAL B O 1
ATOM 2204 N N . PHE B 1 137 ? -26.630 1.796 -10.477 1.00 49.18 138 PHE B N 1
ATOM 2205 C CA . PHE B 1 137 ? -27.177 2.818 -9.581 1.00 40.66 138 PHE B CA 1
ATOM 2206 C C . PHE B 1 137 ? -28.555 2.436 -9.053 1.00 51.45 138 PHE B C 1
ATOM 2207 O O . PHE B 1 137 ? -28.927 2.799 -7.934 1.00 53.76 138 PHE B O 1
ATOM 2215 N N . GLY B 1 138 ? -29.316 1.718 -9.873 1.00 44.94 139 GLY B N 1
ATOM 2216 N N . PRO C 2 2 ? 2.197 -6.642 -5.322 1.00 89.48 13 PRO C N 1
ATOM 2217 C CA . PRO C 2 2 ? 3.117 -5.630 -5.851 1.00 84.95 13 PRO C CA 1
ATOM 2218 C C . PRO C 2 2 ? 2.774 -4.224 -5.363 1.00 81.92 13 PRO C C 1
ATOM 2219 O O . PRO C 2 2 ? 1.685 -4.014 -4.822 1.00 84.56 13 PRO C O 1
ATOM 2223 N N . ARG C 2 3 ? 3.690 -3.275 -5.554 1.00 65.16 14 ARG C N 1
ATOM 2224 C CA . ARG C 2 3 ? 3.503 -1.904 -5.095 1.00 56.13 14 ARG C CA 1
ATOM 2225 C C . ARG C 2 3 ? 3.155 -1.032 -6.297 1.00 52.25 14 ARG C C 1
ATOM 2226 O O . ARG C 2 3 ? 4.001 -0.795 -7.165 1.00 54.28 14 ARG C O 1
ATOM 2234 N N . ILE C 2 4 ? 1.912 -0.558 -6.342 1.00 50.13 15 ILE C N 1
ATOM 2235 C CA . ILE C 2 4 ? 1.397 0.228 -7.458 1.00 41.87 15 ILE C CA 1
ATOM 2236 C C . ILE C 2 4 ? 1.352 1.691 -7.044 1.00 42.82 15 ILE C C 1
ATOM 2237 O O . ILE C 2 4 ? 0.672 2.050 -6.076 1.00 47.36 15 ILE C O 1
ATOM 2242 N N . THR C 2 5 ? 2.061 2.538 -7.782 1.00 42.49 16 THR C N 1
ATOM 2243 C CA . THR C 2 5 ? 2.135 3.962 -7.498 1.00 42.64 16 THR C CA 1
ATOM 2244 C C . THR C 2 5 ? 1.692 4.745 -8.725 1.00 41.19 16 THR C C 1
ATOM 2245 O O . THR C 2 5 ? 1.549 4.198 -9.820 1.00 40.77 16 THR C O 1
ATOM 2249 N N . PHE C 2 6 ? 1.477 6.045 -8.536 1.00 41.10 17 PHE C N 1
ATOM 2250 C CA . PHE C 2 6 ? 0.988 6.891 -9.612 1.00 40.05 17 PHE C CA 1
ATOM 2251 C C . PHE C 2 6 ? 1.674 8.247 -9.573 1.00 42.58 17 PHE C C 1
ATOM 2252 O O . PHE C 2 6 ? 1.996 8.772 -8.505 1.00 55.22 17 PHE C O 1
ATOM 2260 N N . GLY C 2 7 ? 1.884 8.807 -10.761 1.00 43.27 18 GLY C N 1
ATOM 2261 C CA . GLY C 2 7 ? 2.497 10.110 -10.910 1.00 45.99 18 GLY C CA 1
ATOM 2262 C C . GLY C 2 7 ? 3.101 10.291 -12.286 1.00 47.57 18 GLY C C 1
ATOM 2263 O O . GLY C 2 7 ? 3.517 9.315 -12.918 1.00 47.83 18 GLY C O 1
ATOM 2264 N N . GLY C 2 8 ? 3.148 11.531 -12.766 1.00 49.09 19 GLY C N 1
ATOM 2265 C CA . GLY C 2 8 ? 3.758 11.832 -14.038 1.00 51.17 19 GLY C CA 1
ATOM 2266 C C . GLY C 2 8 ? 5.258 11.618 -14.023 1.00 67.80 19 GLY C C 1
ATOM 2267 O O . GLY C 2 8 ? 5.883 11.489 -12.964 1.00 75.01 19 GLY C O 1
ATOM 2268 N N . PRO C 2 9 ? 5.870 11.584 -15.209 1.00 83.59 20 PRO C N 1
ATOM 2269 C CA . PRO C 2 9 ? 7.317 11.326 -15.290 1.00 67.53 20 PRO C CA 1
ATOM 2270 C C . PRO C 2 9 ? 8.169 12.529 -14.908 1.00 80.86 20 PRO C C 1
ATOM 2271 O O . PRO C 2 9 ? 9.171 12.823 -15.570 1.00 79.67 20 PRO C O 1
ATOM 2275 N N . SER C 2 10 ? 7.791 13.220 -13.837 1.00 86.48 21 SER C N 1
ATOM 2276 C CA . SER C 2 10 ? 8.503 14.416 -13.398 1.00 90.77 21 SER C CA 1
ATOM 2277 C C . SER C 2 10 ? 9.157 14.213 -12.033 1.00 91.48 21 SER C C 1
ATOM 2278 O O . SER C 2 10 ? 8.820 13.280 -11.303 1.00 92.07 21 SER C O 1
ATOM 2281 C CA . ALA D 2 1 ? -6.517 11.569 -48.265 1.00 104.01 12 ALA D CA 1
ATOM 2282 C C . ALA D 2 1 ? -7.509 10.400 -48.103 1.00 95.81 12 ALA D C 1
ATOM 2283 O O . ALA D 2 1 ? -8.670 10.536 -48.491 1.00 97.36 12 ALA D O 1
ATOM 2284 N N . PRO D 2 2 ? -7.086 9.264 -47.536 1.00 83.83 13 PRO D N 1
ATOM 2285 C CA . PRO D 2 2 ? -8.008 8.127 -47.447 1.00 84.01 13 PRO D CA 1
ATOM 2286 C C . PRO D 2 2 ? -9.090 8.355 -46.404 1.00 79.12 13 PRO D C 1
ATOM 2287 O O . PRO D 2 2 ? -8.892 9.041 -45.399 1.00 83.52 13 PRO D O 1
ATOM 2291 N N . ARG D 2 3 ? -10.252 7.766 -46.663 1.00 73.19 14 ARG D N 1
ATOM 2292 C CA A ARG D 2 3 ? -11.353 7.854 -45.720 0.30 59.67 14 ARG D CA 1
ATOM 2293 C CA B ARG D 2 3 ? -11.360 7.841 -45.727 0.70 59.66 14 ARG D CA 1
ATOM 2294 C C . ARG D 2 3 ? -11.049 7.034 -44.469 1.00 61.39 14 ARG D C 1
ATOM 2295 O O . ARG D 2 3 ? -10.215 6.125 -44.470 1.00 59.25 14 ARG D O 1
ATOM 2310 N N . ILE D 2 4 ? -11.734 7.375 -43.387 1.00 56.42 15 ILE D N 1
ATOM 2311 C CA . ILE D 2 4 ? -11.590 6.627 -42.146 1.00 50.44 15 ILE D CA 1
ATOM 2312 C C . ILE D 2 4 ? -12.446 5.375 -42.231 1.00 50.39 15 ILE D C 1
ATOM 2313 O O . ILE D 2 4 ? -13.641 5.444 -42.543 1.00 56.72 15 ILE D O 1
ATOM 2318 N N . THR D 2 5 ? -11.837 4.227 -41.965 1.00 47.79 16 THR D N 1
ATOM 2319 C CA . THR D 2 5 ? -12.540 2.957 -41.947 1.00 45.98 16 THR D CA 1
ATOM 2320 C C . THR D 2 5 ? -12.341 2.274 -40.600 1.00 49.95 16 THR D C 1
ATOM 2321 O O . THR D 2 5 ? -11.502 2.670 -39.787 1.00 43.93 16 THR D O 1
ATOM 2325 N N . PHE D 2 6 ? -13.138 1.234 -40.371 1.00 44.68 17 PHE D N 1
ATOM 2326 C CA . PHE D 2 6 ? -13.111 0.507 -39.115 1.00 39.49 17 PHE D CA 1
ATOM 2327 C C . PHE D 2 6 ? -13.180 -0.986 -39.385 1.00 40.61 17 PHE D C 1
ATOM 2328 O O . PHE D 2 6 ? -13.896 -1.429 -40.286 1.00 41.61 17 PHE D O 1
ATOM 2336 N N . GLY D 2 7 ? -12.421 -1.753 -38.607 1.00 41.11 18 GLY D N 1
ATOM 2337 C CA . GLY D 2 7 ? -12.386 -3.194 -38.751 1.00 42.93 18 GLY D CA 1
ATOM 2338 C C . GLY D 2 7 ? -11.135 -3.808 -38.161 1.00 45.17 18 GLY D C 1
ATOM 2339 O O . GLY D 2 7 ? -10.094 -3.150 -38.083 1.00 46.77 18 GLY D O 1
ATOM 2340 N N . GLY D 2 8 ? -11.223 -5.067 -37.738 1.00 45.88 19 GLY D N 1
ATOM 2341 C CA . GLY D 2 8 ? -10.095 -5.767 -37.174 1.00 48.57 19 GLY D CA 1
ATOM 2342 C C . GLY D 2 8 ? -9.011 -6.051 -38.195 1.00 56.91 19 GLY D C 1
ATOM 2343 O O . GLY D 2 8 ? -9.200 -5.880 -39.404 1.00 62.14 19 GLY D O 1
ATOM 2344 N N . PRO D 2 9 ? -7.845 -6.501 -37.721 1.00 61.01 20 PRO D N 1
ATOM 2345 C CA . PRO D 2 9 ? -6.702 -6.698 -38.625 1.00 69.16 20 PRO D CA 1
ATOM 2346 C C . PRO D 2 9 ? -6.779 -7.955 -39.475 1.00 77.79 20 PRO D C 1
ATOM 2347 O O . PRO D 2 9 ? -5.956 -8.106 -40.388 1.00 86.08 20 PRO D O 1
ATOM 2351 N N . SER D 2 10 ? -7.729 -8.854 -39.207 1.00 88.05 21 SER D N 1
ATOM 2352 C CA . SER D 2 10 ? -7.868 -10.120 -39.931 1.00 105.37 21 SER D CA 1
ATOM 2353 C C . SER D 2 10 ? -6.562 -10.921 -39.876 1.00 102.37 21 SER D C 1
ATOM 2354 O O . SER D 2 10 ? -5.863 -11.115 -40.873 1.00 92.35 21 SER D O 1
ATOM 2357 N N . ASP D 2 11 ? -6.254 -11.380 -38.667 1.00 95.51 22 ASP D N 1
ATOM 2358 C CA . ASP D 2 11 ? -5.019 -12.116 -38.423 1.00 101.26 22 ASP D CA 1
ATOM 2359 C C . ASP D 2 11 ? -5.297 -13.475 -37.791 1.00 115.68 22 ASP D C 1
ATOM 2360 O O . ASP D 2 11 ? -4.437 -14.356 -37.790 1.00 122.32 22 ASP D O 1
#

GO terms:
  GO:0005737 cytoplasm (C, IDA)
  GO:0010494 cytoplasmic stress granule (C, IDA)
  GO:0043024 ribosomal small subunit binding (F, IDA)
  GO:0032481 positive regulation of type I interferon production (P, IDA)
  GO:0034063 stress granule assembly (P, IDA)
  GO:0140693 molecular condensate scaffold activity (F, IDA)
  GO:0005634 nucleus (C, EXP)
  GO:0016887 ATP hydrolysis activity (F, EXP)
  GO:0032481 positive regulation of type I interferon production (P, IMP)
  GO:0051607 defense response to virus (P, IMP)
  GO:0005515 protein binding (F, IPI)
  GO:0005634 nucleus (C, TAS)
  GO:0003678 DNA helicase activity (F, TAS)
  GO:0003724 RNA helicase activity (F, TAS)
  GO:0007265 Ras protein signal transduction (P, TAS)
  GO:0003678 DNA helicase activity (F, IDA)
  GO:0003724 RNA helicase activity (F, IDA)
  GO:0033677 DNA/RNA helicase activity (F, IDA)
  GO:0005829 cytosol (C, TAS)
  GO:0005829 cytosol (C, IDA)

Organism: Homo sapiens (NCBI:txid9606)

Nearest PDB structures (foldseek):
  8th1-assembly1_A  TM=9.835E-01  e=2.319E-22  Homo sapiens
  7s17-assembly1_A  TM=9.883E-01  e=2.748E-22  Homo sapiens
  8th1-assembly1_B  TM=9.960E-01  e=4.569E-22  Homo sapiens
  7xhg-assembly1_A  TM=9.367E-01  e=6.412E-22  Homo sapiens
  4iia-assembly1_A-2  TM=9.793E-01  e=3.962E-20  Homo sapiens

B-factor: mean 44.33, std 19.17, range [16.97, 141.55]

Secondary structure (P-SEA, 3-state):
cccccaaaaaaaaaaaaaaaaacccccccccccccbbbbccccccccccccccccaaaaaaaaaaaccccbbbbbcbbbbbbccccbbbbbbbbbbbccccccccbbbbbbbcccccccccccccbbbbbcccccc/cbbbbcaaaaaaaaaaaaaaaaaccccccccccccbbbbbccccccccccccccccaaaaaaaaaaaccccbbbbbcbbbbbbcccbbbbbbbbbbbbccccccccbbbbbbbccccccccbbbbcbbbbbbccccc/cbbbbbccc/cccbbbbcccc